Protein AF-A0A7X8VDI5-F1 (afdb_monomer)

Nearest PDB structures (foldseek):
  6b7p-assembly1_A  TM=4.599E-01  e=1.175E-01  Legionella pneumophila
  1ynb-assembly1_A  TM=3.446E-01  e=1.175E-01  Archaeoglobus fulgidus DSM 4304
  2prr-assembly1_E  TM=3.001E-01  e=3.554E+00  Cupriavidus pinatubonensis JMP134
  8e6i-assembly1_A  TM=1.434E-01  e=3.742E+00  Deinococcus radiodurans

Solvent-accessible surface area (backbone atoms only — not comparable to full-atom values): 13949 Å² total; per-residue (Å²): 133,57,74,65,55,57,50,48,53,50,47,50,63,68,75,42,68,73,58,66,39,38,58,53,78,67,30,65,78,54,35,61,55,54,70,70,45,77,44,71,49,50,38,51,44,42,47,54,55,60,16,42,40,30,57,26,32,42,31,33,39,56,41,64,49,90,83,60,40,48,81,81,24,58,37,68,24,39,72,44,80,37,84,87,82,65,30,37,46,55,80,35,70,3,6,31,46,51,44,25,53,44,14,31,61,44,30,49,64,71,62,45,62,46,66,39,58,42,60,48,104,84,73,46,76,75,45,78,53,85,72,52,91,67,54,60,64,58,49,33,41,48,50,34,28,28,62,45,42,60,45,29,33,78,39,83,54,47,70,70,65,87,82,58,64,64,66,41,84,61,20,43,58,45,56,67,66,75,48,45,64,57,45,81,58,54,53,68,69,56,43,53,50,34,48,48,31,24,48,51,51,51,65,90,76,50,90,86,61,88,78,88,52,84,73,57,44,77,74,43,94,45,71,67,55,25,49,55,47,51,54,52,51,50,56,35,47,41,48,27,51,13,41,59,48,46,39,37,87,76,82,126

Sequence (252 aa):
MSKLLEMIEQYIESTNKLERKVDIKMVPQYSSVMDNFETEDFRKLATAGLEAAPLQFWIMPAAMSKNVHHSSEHGLGEVEYDEVNKLYHVKRIGGKAFHTLRVLDIAEIFMEADDPRVFDFRGNVKKEKYGNEMSKRERDLIRTACLWHDIYSGGTEDEFDSNRRYMDKNHPHYHRTELAALCTMVSIEEWDLLLKCIEQHMWKWDDK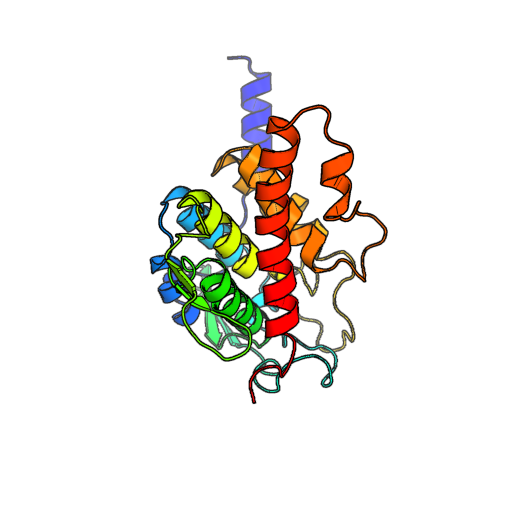IEIMRFHDMSKKGTVQEAYEFAKEYRIVRIVELSDLIASRNIRS

Foldseek 3Di:
DDPVVVVVVVVLVVPAPLDQAAQQCLVPLSVVVLVPQPDPLLSVLLRSLVRSFAQCLQFQQCALPPPFADPQSRAGWDWDQDPVVRHIRTPGGHSNQVLLSQLLVQLCVLQVFPPLFDADPVGDGDGGHRDHPDDSLLSSLLNSLSNNLCSQQQHRHNDDDPPDRGTDLCRLVVCCVNVVSSCVSDDVVSVVLSSLLSNQLPVVRDPPDDHQDLCCLVVDPDPVRSVVSVSSVSSSVSSNVSSNVSRDPPDD

Structure (mmCIF, N/CA/C/O backbone):
data_AF-A0A7X8VDI5-F1
#
_entry.id   AF-A0A7X8VDI5-F1
#
loop_
_atom_site.group_PDB
_atom_site.id
_atom_site.type_symbol
_atom_site.label_atom_id
_atom_site.label_alt_id
_atom_site.label_comp_id
_atom_site.label_asym_id
_atom_site.label_entity_id
_atom_site.label_seq_id
_atom_site.pdbx_PDB_ins_code
_atom_site.Cartn_x
_atom_site.Cartn_y
_atom_site.Cartn_z
_atom_site.occupancy
_atom_site.B_iso_or_equiv
_atom_site.auth_seq_id
_atom_site.auth_comp_id
_atom_site.auth_asym_id
_atom_site.auth_atom_id
_atom_site.pdbx_PDB_model_num
ATOM 1 N N . MET A 1 1 ? -7.339 35.418 -4.479 1.00 53.72 1 MET A N 1
ATOM 2 C CA . MET A 1 1 ? -6.322 34.443 -4.036 1.00 53.72 1 MET A CA 1
ATOM 3 C C . MET A 1 1 ? -4.965 35.137 -4.083 1.00 53.72 1 MET A C 1
ATOM 5 O O . MET A 1 1 ? -4.782 35.987 -4.944 1.00 53.72 1 MET A O 1
ATOM 9 N N . SER A 1 2 ? -4.084 34.920 -3.103 1.00 77.12 2 SER A N 1
ATOM 10 C CA . SER A 1 2 ? -2.785 35.612 -3.038 1.00 77.12 2 SER A CA 1
ATOM 11 C C . SER A 1 2 ? -1.834 35.035 -4.087 1.00 77.12 2 SER A C 1
ATOM 13 O O . SER A 1 2 ? -1.710 33.822 -4.186 1.00 77.12 2 SER A O 1
ATOM 15 N N . LYS A 1 3 ? -1.105 35.890 -4.809 1.00 72.62 3 LYS A N 1
ATOM 16 C CA . LYS A 1 3 ? -0.067 35.497 -5.781 1.00 72.62 3 LYS A CA 1
ATOM 17 C C . LYS A 1 3 ? 1.006 34.572 -5.174 1.00 72.62 3 LYS A C 1
ATOM 19 O O . LYS A 1 3 ? 1.633 33.800 -5.883 1.00 72.62 3 LYS A O 1
ATOM 24 N N . LEU A 1 4 ? 1.193 34.632 -3.852 1.00 63.56 4 LEU A N 1
ATOM 25 C CA . LEU A 1 4 ?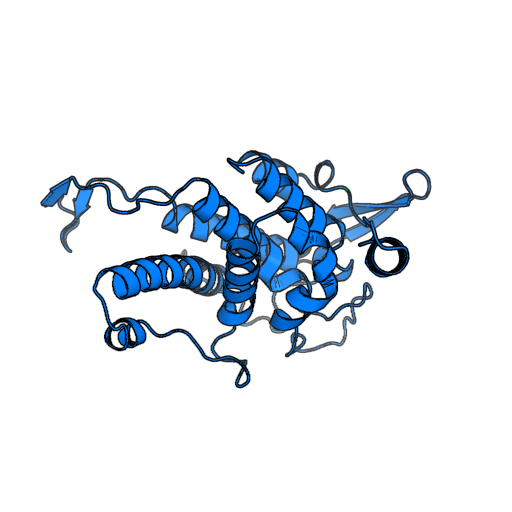 2.079 33.741 -3.101 1.00 63.56 4 LEU A CA 1
ATOM 26 C C . LEU A 1 4 ? 1.512 32.316 -2.972 1.00 63.56 4 LEU A C 1
ATOM 28 O O . LEU A 1 4 ? 2.276 31.364 -3.022 1.00 63.56 4 LEU A O 1
ATOM 32 N N . LEU A 1 5 ? 0.189 32.173 -2.832 1.00 63.56 5 LEU A N 1
ATOM 33 C CA . LEU A 1 5 ? -0.489 30.872 -2.793 1.00 63.56 5 LEU A CA 1
ATOM 34 C C . LEU A 1 5 ? -0.398 30.177 -4.154 1.00 63.56 5 LEU A C 1
ATOM 36 O O . LEU A 1 5 ? 0.020 29.032 -4.198 1.00 63.56 5 LEU A O 1
ATOM 40 N N . GLU A 1 6 ? -0.646 30.898 -5.250 1.00 72.56 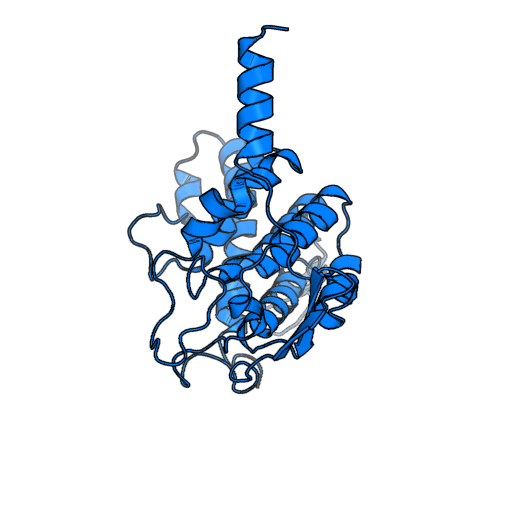6 GLU A N 1
ATOM 41 C CA . GLU A 1 6 ? -0.476 30.359 -6.611 1.00 72.56 6 GLU A CA 1
ATOM 42 C C . GLU A 1 6 ? 0.977 29.942 -6.891 1.00 72.56 6 GLU A C 1
ATOM 44 O O . GLU A 1 6 ? 1.215 28.919 -7.521 1.00 72.56 6 GLU A O 1
ATOM 49 N N . MET A 1 7 ? 1.967 30.696 -6.400 1.00 63.28 7 MET A N 1
ATOM 50 C CA . MET A 1 7 ? 3.382 30.332 -6.550 1.00 63.28 7 MET A CA 1
ATOM 51 C C . MET A 1 7 ? 3.783 29.124 -5.695 1.00 63.28 7 MET A C 1
ATOM 53 O O . MET A 1 7 ? 4.633 28.348 -6.120 1.00 63.28 7 MET A O 1
ATOM 57 N N . ILE A 1 8 ? 3.195 28.956 -4.507 1.00 65.88 8 ILE A N 1
ATOM 58 C CA . ILE A 1 8 ? 3.409 27.776 -3.658 1.00 65.88 8 ILE A CA 1
ATOM 59 C C . ILE A 1 8 ? 2.735 26.554 -4.284 1.00 65.88 8 ILE A C 1
ATOM 61 O O . ILE A 1 8 ? 3.365 25.508 -4.372 1.00 65.88 8 ILE A O 1
ATOM 65 N N . GLU A 1 9 ? 1.505 26.694 -4.776 1.00 61.53 9 GLU A N 1
ATOM 66 C CA . GLU A 1 9 ? 0.787 25.640 -5.498 1.00 61.53 9 GLU A CA 1
ATOM 67 C C . GLU A 1 9 ? 1.546 25.230 -6.764 1.00 61.53 9 GLU A C 1
ATOM 69 O O . GLU A 1 9 ? 1.802 24.047 -6.950 1.00 61.53 9 GLU A O 1
ATOM 74 N N . GLN A 1 10 ? 2.032 26.183 -7.566 1.00 56.09 10 GLN A N 1
ATOM 75 C CA . GLN A 1 10 ? 2.873 25.900 -8.736 1.00 56.09 10 GLN A CA 1
ATOM 76 C C . GLN A 1 10 ? 4.225 25.285 -8.363 1.00 56.09 10 GLN A C 1
ATOM 78 O O . GLN A 1 10 ? 4.716 24.405 -9.068 1.00 56.09 10 GLN A O 1
ATOM 83 N N . TYR A 1 11 ? 4.848 25.723 -7.265 1.00 55.19 11 TYR A N 1
ATOM 84 C CA . TYR A 1 11 ? 6.099 25.136 -6.790 1.00 55.19 11 TYR A CA 1
ATOM 85 C C . TYR A 1 11 ? 5.883 23.683 -6.363 1.00 55.19 11 TYR A C 1
ATOM 87 O O . TYR A 1 11 ? 6.632 22.821 -6.817 1.00 55.19 11 TYR A O 1
ATOM 95 N N . ILE A 1 12 ? 4.821 23.397 -5.604 1.00 55.47 12 ILE A N 1
ATOM 96 C CA . ILE A 1 12 ? 4.402 22.044 -5.215 1.00 55.47 12 ILE A CA 1
ATOM 97 C C . ILE A 1 12 ? 4.058 21.215 -6.464 1.00 55.47 12 ILE A C 1
ATOM 99 O O . ILE A 1 12 ? 4.561 20.110 -6.616 1.00 55.47 12 ILE A O 1
ATOM 103 N N . GLU A 1 13 ? 3.309 21.754 -7.427 1.00 54.03 13 GLU A N 1
ATOM 104 C CA . GLU A 1 13 ? 3.015 21.073 -8.698 1.00 54.03 13 GLU A CA 1
ATOM 105 C C . GLU A 1 13 ? 4.268 20.807 -9.549 1.00 54.03 13 GLU A C 1
ATOM 107 O O . GLU A 1 13 ? 4.288 19.864 -10.342 1.00 54.03 13 GLU A O 1
ATOM 112 N N . SER A 1 14 ? 5.308 21.636 -9.418 1.00 47.34 14 SER A N 1
ATOM 113 C CA . SER A 1 14 ? 6.555 21.517 -10.186 1.00 47.34 14 SER A CA 1
ATOM 114 C C . SER A 1 14 ? 7.615 20.631 -9.526 1.00 47.34 14 SER A C 1
ATOM 116 O O . SER A 1 14 ? 8.429 20.048 -10.236 1.00 47.34 14 SER A O 1
ATOM 118 N N . THR A 1 15 ? 7.606 20.507 -8.195 1.00 49.97 15 THR A N 1
ATOM 119 C CA . THR A 1 15 ? 8.583 19.707 -7.432 1.00 49.97 15 THR A CA 1
ATOM 120 C C . THR A 1 15 ? 8.086 18.308 -7.080 1.00 49.97 15 THR A C 1
ATOM 122 O O . THR A 1 15 ? 8.894 17.472 -6.700 1.00 49.97 15 THR A O 1
ATOM 125 N N . ASN A 1 16 ? 6.792 18.024 -7.259 1.00 54.16 16 ASN A N 1
ATOM 126 C CA . ASN A 1 16 ? 6.150 16.810 -6.752 1.00 54.16 16 ASN A CA 1
ATOM 127 C C . ASN A 1 16 ? 5.371 16.037 -7.837 1.00 54.16 16 ASN A C 1
ATOM 129 O O . ASN A 1 16 ? 4.336 15.432 -7.568 1.00 54.16 16 ASN A O 1
ATOM 133 N N . LYS A 1 17 ? 5.834 16.039 -9.093 1.00 63.38 17 LYS A N 1
ATOM 134 C CA . LYS A 1 17 ? 5.289 15.105 -10.091 1.00 63.38 17 LYS A CA 1
ATOM 135 C C . LYS A 1 17 ? 5.982 13.762 -9.948 1.00 63.38 17 LYS A C 1
ATOM 137 O O . LYS A 1 17 ? 7.057 13.558 -10.499 1.00 63.38 17 LYS A O 1
ATOM 142 N N . LEU A 1 18 ? 5.335 12.861 -9.216 1.00 84.19 18 LEU A N 1
ATOM 143 C CA . LEU A 1 18 ? 5.643 11.437 -9.272 1.00 84.19 18 LEU A CA 1
ATOM 144 C C . LEU A 1 18 ? 5.56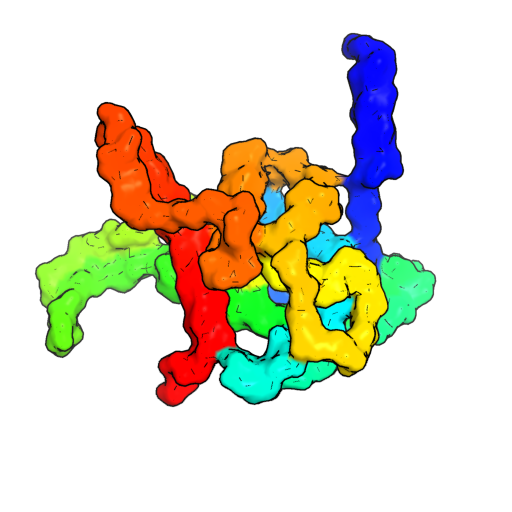7 10.978 -10.726 1.00 84.19 18 LEU A C 1
ATOM 146 O O . LEU A 1 18 ? 4.518 11.062 -11.369 1.00 84.19 18 LEU A O 1
ATOM 150 N N . GLU A 1 19 ? 6.707 10.548 -11.253 1.00 89.44 19 GLU A N 1
ATOM 151 C CA . GLU A 1 19 ? 6.780 10.010 -12.599 1.00 89.44 19 GLU A CA 1
ATOM 152 C C . GLU A 1 19 ? 6.153 8.619 -12.615 1.00 89.44 19 GLU A C 1
ATOM 154 O O . GLU A 1 19 ? 6.560 7.719 -11.881 1.00 89.44 19 GLU A O 1
ATOM 159 N N . ARG A 1 20 ? 5.154 8.446 -13.478 1.00 93.94 20 ARG A N 1
ATOM 160 C CA . ARG A 1 20 ? 4.584 7.141 -13.797 1.00 93.94 20 ARG A CA 1
ATOM 161 C C . ARG A 1 20 ? 5.624 6.333 -14.572 1.00 93.94 20 ARG A C 1
ATOM 163 O O . ARG A 1 20 ? 5.947 6.695 -15.699 1.00 93.94 20 ARG A O 1
ATOM 170 N N . LYS A 1 21 ? 6.115 5.240 -13.990 1.00 95.62 21 LYS A N 1
ATOM 171 C CA . LYS A 1 21 ? 7.133 4.353 -14.576 1.00 95.62 21 LYS A CA 1
ATOM 172 C C . LYS A 1 21 ? 6.531 3.095 -15.185 1.00 95.62 21 LYS A C 1
ATOM 174 O O . LYS A 1 21 ? 7.024 2.627 -16.202 1.00 95.62 21 LYS A O 1
ATOM 179 N N . VAL A 1 22 ? 5.474 2.550 -14.589 1.00 96.50 22 VAL A N 1
ATOM 180 C CA . VAL A 1 22 ? 4.799 1.313 -15.024 1.00 96.50 22 VAL A CA 1
ATOM 181 C C . VAL A 1 22 ? 3.308 1.587 -15.237 1.00 96.50 22 VAL A C 1
ATOM 183 O O . VAL A 1 22 ? 2.759 2.506 -14.639 1.00 96.50 22 VAL A O 1
ATOM 186 N N . ASP A 1 23 ? 2.644 0.796 -16.085 1.00 96.00 23 ASP A N 1
ATOM 187 C CA . ASP A 1 23 ? 1.178 0.734 -16.152 1.00 96.00 23 ASP A CA 1
ATOM 188 C C . ASP A 1 23 ? 0.667 -0.484 -15.373 1.00 96.00 23 ASP A C 1
ATOM 190 O O . ASP A 1 23 ? 0.882 -1.625 -15.790 1.00 96.00 23 ASP A O 1
ATOM 194 N N . ILE A 1 24 ? -0.036 -0.264 -14.258 1.00 96.50 24 ILE A N 1
ATOM 195 C CA . ILE A 1 24 ? -0.512 -1.369 -13.405 1.00 96.50 24 ILE A CA 1
ATOM 196 C C . ILE A 1 24 ? -1.530 -2.264 -14.108 1.00 96.50 24 ILE A C 1
ATOM 198 O O . ILE A 1 24 ? -1.593 -3.459 -13.817 1.00 96.50 24 ILE A O 1
ATOM 202 N N . LYS A 1 25 ? -2.265 -1.751 -15.100 1.00 94.50 25 LYS A N 1
ATOM 203 C CA . LYS A 1 25 ? -3.191 -2.571 -15.897 1.00 94.50 25 LYS A CA 1
ATOM 204 C C . LYS A 1 25 ? -2.461 -3.613 -16.741 1.00 94.50 25 LYS A C 1
ATOM 206 O O . LYS A 1 25 ? -3.053 -4.620 -17.119 1.00 94.50 25 LYS A O 1
ATOM 211 N N . MET A 1 26 ? -1.181 -3.379 -17.024 1.00 93.50 26 MET A N 1
ATOM 212 C CA . MET A 1 26 ? -0.321 -4.292 -17.775 1.00 93.50 26 MET A CA 1
ATOM 213 C C . MET A 1 26 ? 0.432 -5.274 -16.869 1.00 93.50 26 MET A C 1
ATOM 215 O O . MET A 1 26 ? 1.178 -6.103 -17.380 1.00 93.50 26 MET A O 1
ATOM 219 N N . VAL A 1 27 ? 0.233 -5.215 -15.546 1.00 95.94 27 VAL A N 1
ATOM 220 C CA . VAL A 1 27 ? 0.800 -6.157 -14.571 1.00 95.94 27 VAL A CA 1
ATOM 221 C C . VAL A 1 27 ? -0.334 -7.043 -14.042 1.00 95.94 27 VAL A C 1
ATOM 223 O O . VAL A 1 27 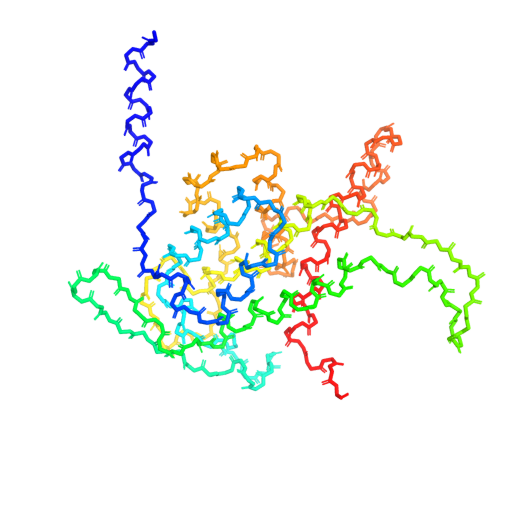? -1.004 -6.656 -13.082 1.00 95.94 27 VAL A O 1
ATOM 226 N N . PRO A 1 28 ? -0.595 -8.226 -14.639 1.00 92.38 28 PRO A N 1
ATOM 227 C CA . PRO A 1 28 ? -1.840 -8.967 -14.416 1.00 92.38 28 PRO A CA 1
ATOM 228 C C . PRO A 1 28 ? -2.157 -9.248 -12.945 1.00 92.38 28 PRO A C 1
ATOM 230 O O . PRO A 1 28 ? -3.307 -9.121 -12.535 1.00 92.38 28 PRO A O 1
ATOM 233 N N . GLN A 1 29 ? -1.136 -9.577 -12.147 1.00 93.69 29 GLN A N 1
ATOM 234 C CA . GLN A 1 29 ? -1.283 -9.895 -10.726 1.00 93.69 29 GLN A CA 1
ATOM 235 C C . GLN A 1 29 ? -1.771 -8.697 -9.899 1.00 93.69 29 GLN A C 1
ATOM 237 O O . GLN A 1 29 ? -2.549 -8.870 -8.967 1.00 93.69 29 GLN A O 1
ATOM 242 N N . TYR A 1 30 ? -1.325 -7.484 -10.238 1.00 96.56 30 TYR A N 1
ATOM 243 C CA . TYR A 1 30 ? -1.756 -6.266 -9.551 1.00 96.56 30 TYR A CA 1
ATOM 244 C C . TYR A 1 30 ? -3.053 -5.723 -10.134 1.00 96.56 30 TYR A C 1
ATOM 246 O O . TYR A 1 30 ? -3.909 -5.282 -9.373 1.00 96.56 30 TYR A O 1
ATOM 254 N N . SER A 1 31 ? -3.241 -5.802 -11.456 1.00 95.19 31 SER A N 1
ATOM 255 C CA . SER A 1 31 ? -4.482 -5.363 -12.096 1.00 95.19 31 SER A CA 1
ATOM 256 C C . SER A 1 31 ? -5.700 -6.063 -11.494 1.00 95.19 31 SER A C 1
ATOM 258 O O . SER A 1 31 ? -6.675 -5.389 -11.185 1.00 95.19 31 SER A O 1
ATOM 260 N N . SER A 1 32 ? -5.637 -7.381 -11.264 1.00 93.00 32 SER A N 1
ATOM 261 C CA . SER A 1 32 ? -6.749 -8.119 -10.647 1.00 93.00 32 SER A CA 1
ATOM 262 C C . SER A 1 32 ? -7.013 -7.705 -9.201 1.00 93.00 32 SER A C 1
ATOM 264 O O . SER A 1 32 ? -8.149 -7.718 -8.746 1.00 93.00 32 SER A O 1
ATOM 266 N N . VAL A 1 33 ? -5.966 -7.336 -8.463 1.00 94.69 33 VAL A N 1
ATOM 267 C CA . VAL A 1 33 ? -6.097 -6.864 -7.082 1.00 94.69 33 VAL A CA 1
ATOM 268 C C . VAL A 1 33 ? -6.723 -5.470 -7.027 1.00 94.69 33 VAL A C 1
ATOM 270 O O . VAL A 1 33 ? -7.518 -5.194 -6.131 1.00 94.69 33 VAL A O 1
ATOM 273 N N . MET A 1 34 ? -6.408 -4.593 -7.987 1.00 97.19 34 MET A N 1
ATOM 274 C CA . MET A 1 34 ? -7.003 -3.253 -8.061 1.00 97.19 34 MET A CA 1
ATOM 275 C C . MET A 1 34 ? -8.529 -3.297 -8.225 1.00 97.19 34 MET A C 1
ATOM 277 O O . MET A 1 34 ? -9.212 -2.379 -7.771 1.00 97.19 34 MET A O 1
ATOM 281 N N . ASP A 1 35 ? -9.073 -4.363 -8.817 1.00 93.50 35 ASP A N 1
ATOM 282 C CA . ASP A 1 35 ? -10.519 -4.553 -8.974 1.00 93.50 35 ASP A CA 1
ATOM 283 C C . ASP A 1 35 ? -11.242 -4.827 -7.641 1.00 93.50 35 ASP A C 1
ATOM 285 O O . ASP A 1 35 ? -12.450 -4.607 -7.546 1.00 93.50 35 ASP A O 1
ATOM 289 N N . ASN A 1 36 ? -10.516 -5.248 -6.596 1.00 92.56 36 ASN A N 1
ATOM 290 C CA . ASN A 1 36 ? -11.078 -5.518 -5.268 1.00 92.56 36 ASN A CA 1
ATOM 291 C C . ASN A 1 36 ? -11.229 -4.260 -4.399 1.00 92.56 36 ASN A C 1
ATOM 293 O O . ASN A 1 36 ? -11.849 -4.330 -3.336 1.00 92.56 36 ASN A O 1
ATOM 297 N N . PHE A 1 37 ? -10.674 -3.120 -4.823 1.00 96.88 37 PHE A N 1
ATOM 298 C CA . PHE A 1 37 ? -10.844 -1.860 -4.104 1.00 96.88 37 PHE A CA 1
ATOM 299 C C . PHE A 1 37 ? -12.301 -1.391 -4.159 1.00 96.88 37 PHE A C 1
ATOM 301 O O . PHE A 1 37 ? -12.938 -1.370 -5.214 1.00 96.88 37 PHE A O 1
ATOM 308 N N . GLU A 1 38 ? -12.826 -0.968 -3.015 1.00 95.81 38 GLU A N 1
ATOM 309 C CA . GLU A 1 38 ? -14.229 -0.592 -2.848 1.00 95.81 38 GLU A CA 1
ATOM 310 C C . GLU A 1 38 ? -14.479 0.915 -3.007 1.00 95.81 38 GLU A C 1
ATOM 312 O O . GLU A 1 38 ? -15.633 1.329 -3.186 1.00 95.81 38 GLU A O 1
ATOM 317 N N . THR A 1 39 ? -13.430 1.740 -2.942 1.00 97.69 39 THR A N 1
ATOM 318 C CA . THR A 1 39 ? -13.477 3.187 -3.150 1.00 97.69 39 THR A CA 1
ATOM 319 C C . THR A 1 39 ? -12.491 3.654 -4.224 1.00 97.69 39 THR A C 1
ATOM 321 O O . THR A 1 39 ? -11.338 3.233 -4.312 1.00 97.69 39 THR A O 1
ATOM 324 N N . GLU A 1 40 ? -12.976 4.549 -5.089 1.00 97.75 40 GLU A N 1
ATOM 325 C CA . GLU A 1 40 ? -12.253 5.003 -6.283 1.00 97.75 40 GLU A CA 1
ATOM 326 C C . GLU A 1 40 ? -10.958 5.752 -5.957 1.00 97.75 40 GLU A C 1
ATOM 328 O O . GLU A 1 40 ? -9.959 5.624 -6.660 1.00 97.75 40 GLU A O 1
ATOM 333 N N . ASP A 1 41 ? -10.997 6.578 -4.919 1.00 97.50 41 ASP A N 1
ATOM 334 C CA . ASP A 1 41 ? -9.881 7.400 -4.470 1.00 97.50 41 ASP A CA 1
ATOM 335 C C . ASP A 1 41 ? -8.720 6.547 -3.959 1.00 97.50 41 ASP A C 1
ATOM 337 O O . ASP A 1 41 ? -7.597 6.736 -4.420 1.00 97.50 41 ASP A O 1
ATOM 341 N N . PHE A 1 42 ? -8.989 5.546 -3.116 1.00 98.38 42 PHE A N 1
ATOM 342 C CA . PHE A 1 42 ? -7.965 4.602 -2.673 1.00 98.38 42 PHE A CA 1
ATOM 343 C C . PHE A 1 42 ? -7.452 3.720 -3.808 1.00 98.38 42 PHE A C 1
ATOM 345 O O . PHE A 1 42 ? -6.249 3.488 -3.890 1.00 98.38 42 PHE A O 1
ATOM 352 N N . ARG A 1 43 ? -8.317 3.279 -4.731 1.00 98.44 43 ARG A N 1
ATOM 353 C CA . ARG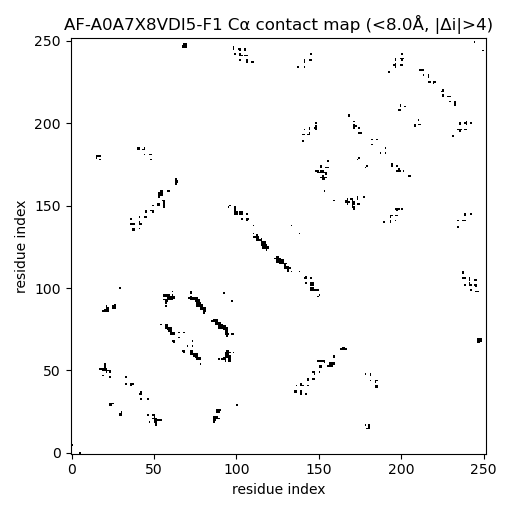 A 1 43 ? -7.858 2.532 -5.912 1.00 98.44 43 ARG A CA 1
ATOM 354 C C . ARG A 1 43 ? -6.866 3.351 -6.737 1.00 98.44 43 ARG A C 1
ATOM 356 O O . ARG A 1 43 ? -5.813 2.848 -7.131 1.00 98.44 43 ARG A O 1
ATOM 363 N N . LYS A 1 44 ? -7.190 4.624 -6.989 1.00 97.75 44 LYS A N 1
ATOM 364 C CA . LYS A 1 44 ? -6.306 5.559 -7.699 1.00 97.75 44 LYS A CA 1
ATOM 365 C C . LYS A 1 44 ? -5.033 5.836 -6.911 1.00 97.75 44 LYS A C 1
ATOM 367 O O . LYS A 1 44 ? -3.971 5.866 -7.523 1.00 97.75 44 LYS A O 1
ATOM 372 N N . LEU A 1 45 ? -5.142 6.017 -5.594 1.00 98.12 45 LEU A N 1
ATOM 373 C CA . LEU A 1 45 ? -4.005 6.211 -4.703 1.00 98.12 45 LEU A CA 1
ATOM 374 C C . LEU A 1 45 ? -3.050 5.028 -4.832 1.00 98.12 45 LEU A C 1
ATOM 376 O O . LEU A 1 45 ? -1.943 5.215 -5.320 1.00 98.12 45 LEU A O 1
ATOM 380 N N . ALA A 1 46 ? -3.508 3.816 -4.505 1.00 98.38 46 ALA A N 1
ATOM 381 C CA . ALA A 1 46 ? -2.714 2.592 -4.554 1.00 98.38 46 ALA A CA 1
ATOM 382 C C . ALA A 1 46 ? -2.046 2.387 -5.920 1.00 98.38 46 ALA A C 1
ATOM 384 O O . ALA A 1 46 ? -0.846 2.107 -5.977 1.00 98.38 46 ALA A O 1
ATOM 385 N N . THR A 1 47 ? -2.803 2.604 -7.003 1.00 98.31 47 THR A N 1
ATOM 386 C CA . THR A 1 47 ? -2.290 2.562 -8.379 1.00 98.31 47 THR A CA 1
ATOM 387 C C . THR A 1 47 ? -1.149 3.558 -8.569 1.00 98.31 47 THR A C 1
ATOM 389 O O . THR A 1 47 ? -0.072 3.153 -8.985 1.00 98.31 47 THR A O 1
ATOM 392 N N . ALA A 1 48 ? -1.339 4.833 -8.221 1.00 97.44 48 ALA A N 1
ATOM 393 C CA . ALA A 1 48 ? -0.343 5.879 -8.447 1.00 97.44 48 ALA A CA 1
ATOM 394 C C . ALA A 1 48 ? 0.987 5.606 -7.725 1.00 97.44 48 ALA A C 1
ATOM 396 O O . ALA A 1 48 ? 2.050 5.798 -8.311 1.00 97.44 48 ALA A O 1
ATOM 397 N N . GLY A 1 49 ? 0.951 5.112 -6.483 1.00 97.25 49 GLY A N 1
ATOM 398 C CA . GLY A 1 49 ? 2.185 4.778 -5.760 1.00 97.25 49 GLY A CA 1
ATOM 399 C C . GLY A 1 49 ? 2.901 3.551 -6.317 1.00 97.25 49 GLY A C 1
ATOM 400 O O . GLY A 1 49 ? 4.126 3.543 -6.374 1.00 97.25 49 GLY A O 1
ATOM 401 N N . LEU A 1 50 ? 2.161 2.541 -6.790 1.00 97.94 50 LEU A N 1
ATOM 402 C CA . LEU A 1 50 ? 2.763 1.389 -7.467 1.00 97.94 50 LEU A CA 1
ATOM 403 C C . LEU A 1 50 ? 3.345 1.784 -8.830 1.00 97.94 50 LEU A C 1
ATOM 405 O O . LEU A 1 50 ? 4.454 1.388 -9.169 1.00 97.94 50 LEU A O 1
ATOM 409 N N . GLU A 1 51 ? 2.629 2.598 -9.604 1.00 97.50 51 GLU A N 1
ATOM 410 C CA . GLU A 1 51 ? 3.091 3.077 -10.907 1.00 97.50 51 GLU A CA 1
ATOM 411 C C . GLU A 1 51 ? 4.349 3.946 -10.810 1.00 97.50 51 GLU A C 1
ATOM 413 O O . GLU A 1 51 ? 5.152 3.945 -11.743 1.00 97.50 51 GLU A O 1
ATOM 418 N N . ALA A 1 52 ? 4.535 4.657 -9.697 1.00 96.19 52 ALA A N 1
ATOM 419 C CA . ALA A 1 52 ? 5.715 5.474 -9.428 1.00 96.19 52 ALA A CA 1
ATOM 420 C C . ALA A 1 52 ? 6.813 4.751 -8.623 1.00 96.19 52 ALA A C 1
ATOM 422 O O . ALA A 1 52 ? 7.870 5.332 -8.355 1.00 96.19 52 ALA A O 1
ATOM 423 N N . ALA A 1 53 ? 6.584 3.491 -8.237 1.00 96.44 53 ALA A N 1
ATOM 424 C CA . ALA A 1 53 ? 7.542 2.699 -7.477 1.00 96.44 53 ALA A CA 1
ATOM 425 C C . ALA A 1 53 ? 8.891 2.599 -8.216 1.00 96.44 53 ALA A C 1
ATOM 427 O O . ALA A 1 53 ? 8.902 2.438 -9.443 1.00 96.44 53 ALA A O 1
ATOM 428 N N . PRO A 1 54 ? 10.033 2.635 -7.501 1.00 95.44 54 PRO A N 1
ATOM 429 C CA . PRO A 1 54 ? 11.332 2.444 -8.129 1.00 95.44 54 PRO A CA 1
ATOM 430 C C . PRO A 1 54 ? 11.418 1.099 -8.854 1.00 95.44 54 PRO A C 1
ATOM 432 O O . PRO A 1 54 ? 10.906 0.096 -8.356 1.00 95.44 54 PRO A O 1
ATOM 435 N N . LEU A 1 55 ? 12.098 1.040 -10.000 1.00 95.25 55 LEU A N 1
ATOM 436 C CA . LEU A 1 55 ? 12.129 -0.163 -10.846 1.00 95.25 55 LEU A CA 1
ATOM 437 C C . LEU A 1 55 ? 12.630 -1.409 -10.114 1.00 95.25 55 LEU A C 1
ATOM 439 O O . LEU A 1 55 ? 12.119 -2.508 -10.336 1.00 95.25 55 LEU A O 1
ATOM 443 N N . GLN A 1 56 ? 13.566 -1.246 -9.182 1.00 93.06 56 GLN A N 1
ATOM 444 C CA . GLN A 1 56 ? 14.027 -2.334 -8.330 1.00 93.06 56 GLN A CA 1
ATOM 445 C C . GLN A 1 56 ? 12.901 -3.040 -7.552 1.00 93.06 56 GLN A C 1
ATOM 447 O O . GLN A 1 56 ? 13.019 -4.235 -7.300 1.00 93.06 56 GLN A O 1
ATOM 452 N N . PHE A 1 57 ? 11.791 -2.373 -7.212 1.00 94.94 57 PHE A N 1
ATOM 453 C CA . PHE A 1 57 ? 10.638 -3.005 -6.559 1.00 94.94 57 PHE A CA 1
ATOM 454 C C . PHE A 1 57 ? 10.112 -4.181 -7.388 1.00 94.94 57 PHE A C 1
ATOM 456 O O . PHE A 1 57 ? 9.846 -5.263 -6.860 1.00 94.94 57 PHE A O 1
ATOM 463 N N . TRP A 1 58 ? 10.049 -3.982 -8.704 1.00 95.38 58 TRP A N 1
ATOM 464 C CA . TRP A 1 58 ? 9.575 -4.965 -9.667 1.00 95.38 58 TRP A CA 1
ATOM 465 C C . TRP A 1 58 ? 10.591 -6.073 -9.945 1.00 95.38 58 TRP A C 1
ATOM 467 O O . TRP A 1 58 ? 10.193 -7.146 -10.385 1.00 95.38 58 TRP A O 1
ATOM 477 N N . ILE A 1 59 ? 11.883 -5.839 -9.694 1.00 92.06 59 ILE A N 1
ATOM 478 C CA . ILE A 1 59 ? 12.984 -6.739 -10.078 1.00 92.06 59 ILE A CA 1
ATOM 479 C C . ILE A 1 59 ? 13.482 -7.580 -8.892 1.00 92.06 59 ILE A C 1
ATOM 481 O O . ILE A 1 59 ? 13.835 -8.748 -9.065 1.00 92.06 59 ILE A O 1
ATOM 485 N N . MET A 1 60 ? 13.520 -7.006 -7.691 1.00 88.62 60 MET A N 1
ATOM 486 C CA . MET A 1 60 ? 14.190 -7.578 -6.523 1.00 88.62 60 MET A CA 1
ATOM 487 C C . MET A 1 60 ? 13.553 -8.876 -5.999 1.00 88.62 60 MET A C 1
ATOM 489 O O . MET A 1 60 ? 12.326 -9.028 -6.021 1.00 88.62 60 MET A O 1
ATOM 493 N N . PRO A 1 61 ? 14.361 -9.787 -5.421 1.00 86.25 61 PRO A N 1
ATOM 494 C CA . PRO A 1 61 ? 13.844 -10.827 -4.535 1.00 86.25 61 PRO A CA 1
ATOM 495 C C . PRO A 1 61 ? 13.412 -10.208 -3.188 1.00 86.25 61 PRO A C 1
ATOM 497 O O . PRO A 1 61 ? 13.988 -9.208 -2.763 1.00 86.25 61 PRO A O 1
ATOM 500 N N . ALA A 1 62 ? 12.435 -10.799 -2.486 1.00 75.56 62 ALA A N 1
ATOM 501 C CA . ALA A 1 62 ? 12.001 -10.291 -1.170 1.00 75.56 62 ALA A CA 1
ATOM 502 C C . ALA A 1 62 ? 13.055 -10.554 -0.082 1.00 75.56 62 ALA A C 1
ATOM 504 O O . ALA A 1 62 ? 13.320 -9.725 0.781 1.00 75.56 62 ALA A O 1
ATOM 505 N N . ALA A 1 63 ? 13.728 -11.706 -0.168 1.00 64.88 63 ALA A N 1
ATOM 506 C CA . ALA A 1 63 ? 14.812 -12.086 0.727 1.00 64.88 63 ALA A CA 1
ATOM 507 C C . ALA A 1 63 ? 16.179 -11.767 0.118 1.00 64.88 63 ALA A C 1
ATOM 509 O O . ALA A 1 63 ? 16.659 -12.471 -0.771 1.00 64.88 63 ALA A O 1
ATOM 510 N N . MET A 1 64 ? 16.885 -10.808 0.716 1.00 57.41 64 MET A N 1
ATOM 511 C CA . MET A 1 64 ? 18.335 -10.661 0.518 1.00 57.41 64 MET A CA 1
ATOM 512 C C . MET A 1 64 ? 19.128 -11.752 1.275 1.00 57.41 64 MET A C 1
ATOM 514 O O . MET A 1 64 ? 20.309 -11.973 1.012 1.00 57.41 64 MET A O 1
ATOM 518 N N . SER A 1 65 ? 18.467 -12.495 2.182 1.00 52.62 65 SER A N 1
ATOM 519 C CA . SER A 1 65 ? 18.994 -13.705 2.829 1.00 52.62 65 SER A CA 1
ATOM 520 C C . SER A 1 65 ? 17.997 -14.869 2.715 1.00 52.62 65 SER A C 1
ATOM 522 O O . SER A 1 65 ? 16.840 -14.743 3.111 1.00 52.62 65 SER A O 1
ATOM 524 N N . LYS A 1 66 ? 18.447 -16.023 2.200 1.00 53.09 66 LYS A N 1
ATOM 525 C CA . LYS A 1 66 ? 17.619 -17.196 1.823 1.00 53.09 66 LYS A CA 1
ATOM 526 C C . LYS A 1 66 ? 16.848 -17.888 2.967 1.00 53.09 66 LYS A C 1
ATOM 528 O O . LYS A 1 66 ? 16.216 -18.911 2.729 1.00 53.09 66 LYS A O 1
ATOM 533 N N . ASN A 1 67 ? 16.945 -17.382 4.197 1.00 55.31 67 ASN A N 1
ATOM 534 C CA . ASN A 1 67 ? 16.465 -18.056 5.408 1.00 55.31 67 ASN A CA 1
ATOM 535 C C . ASN A 1 67 ? 15.202 -17.427 6.011 1.00 55.31 67 ASN A C 1
ATOM 537 O O . ASN A 1 67 ? 14.709 -17.938 7.014 1.00 55.31 67 ASN A O 1
ATOM 541 N N . VAL A 1 68 ? 14.727 -16.304 5.465 1.00 59.62 68 VAL A N 1
ATOM 542 C CA . VAL A 1 68 ? 13.609 -15.550 6.053 1.00 59.62 68 VAL A CA 1
ATOM 543 C C . VAL A 1 68 ? 12.318 -15.767 5.276 1.00 59.62 68 VAL A C 1
ATOM 545 O O . VAL A 1 68 ? 11.319 -16.057 5.914 1.00 59.62 68 VAL A O 1
ATOM 548 N N . HIS A 1 69 ? 12.371 -15.704 3.944 1.00 59.56 69 HIS A N 1
ATOM 549 C CA . HIS A 1 69 ? 11.211 -15.704 3.050 1.00 59.56 69 HIS A CA 1
ATOM 550 C C . HIS A 1 69 ? 10.980 -17.054 2.353 1.00 59.56 69 HIS A C 1
ATOM 552 O O . HIS A 1 69 ? 11.891 -17.883 2.244 1.00 59.56 69 HIS A O 1
ATOM 558 N N . HIS A 1 70 ? 9.756 -17.279 1.862 1.00 64.75 70 HIS A N 1
ATOM 559 C CA . HIS A 1 70 ? 9.405 -18.502 1.129 1.00 64.75 70 HIS A CA 1
ATOM 560 C C . HIS A 1 70 ? 10.215 -18.588 -0.179 1.00 64.75 70 HIS A C 1
ATOM 562 O O . HIS A 1 70 ? 10.504 -17.577 -0.815 1.00 64.75 70 HIS A O 1
ATOM 568 N N . SER A 1 71 ? 10.557 -19.795 -0.643 1.00 62.34 71 SER A N 1
ATOM 569 C CA . SER A 1 71 ? 11.395 -19.989 -1.843 1.00 62.34 71 SER A CA 1
ATOM 570 C C . SER A 1 71 ? 10.822 -19.362 -3.122 1.00 62.34 71 SER A C 1
ATOM 572 O O . SER A 1 71 ? 11.577 -18.996 -4.023 1.00 62.34 71 SER A O 1
ATOM 574 N N . SER A 1 72 ? 9.500 -19.197 -3.182 1.00 62.41 72 SER A N 1
ATOM 575 C CA . SER A 1 72 ? 8.782 -18.486 -4.249 1.00 62.41 72 SER A CA 1
ATOM 576 C C . SER A 1 72 ? 9.092 -16.986 -4.307 1.00 62.41 72 SER A C 1
ATOM 578 O O . SER A 1 72 ? 8.874 -16.366 -5.339 1.00 62.41 72 SER A O 1
ATOM 580 N N . GLU A 1 73 ? 9.620 -16.398 -3.232 1.00 69.12 73 GLU A N 1
ATOM 581 C CA . GLU A 1 73 ? 9.964 -14.973 -3.122 1.00 69.12 73 GLU A CA 1
ATOM 582 C C . GLU A 1 73 ? 11.448 -14.694 -3.438 1.00 69.12 73 GLU A C 1
ATOM 584 O O . GLU A 1 73 ? 11.943 -13.582 -3.256 1.00 69.12 73 GLU A O 1
ATOM 589 N N . HIS A 1 74 ? 12.180 -15.695 -3.936 1.00 74.75 74 HIS A N 1
ATOM 590 C CA . HIS A 1 74 ? 13.573 -15.549 -4.376 1.00 74.75 74 HIS A CA 1
ATOM 591 C C . HIS A 1 74 ? 13.710 -15.232 -5.874 1.00 74.75 74 HIS A C 1
ATOM 593 O O . HIS A 1 74 ? 14.827 -15.072 -6.367 1.00 74.75 74 HIS A O 1
ATOM 599 N N . GLY A 1 75 ? 12.598 -15.187 -6.612 1.00 81.19 75 GLY A N 1
ATOM 600 C CA . GLY A 1 75 ? 12.601 -14.928 -8.049 1.00 81.19 75 GLY A CA 1
ATOM 601 C C . GLY A 1 75 ? 13.026 -13.499 -8.385 1.00 81.19 75 GLY A C 1
ATOM 602 O O . GLY A 1 75 ? 12.618 -12.554 -7.713 1.00 81.19 75 GLY A O 1
ATOM 603 N N . LEU A 1 76 ? 13.814 -13.345 -9.450 1.00 88.62 76 LEU A N 1
ATOM 604 C CA . LEU A 1 76 ? 14.083 -12.041 -10.054 1.00 88.62 76 LEU A CA 1
ATOM 605 C C . LEU A 1 76 ? 12.977 -11.684 -11.045 1.00 88.62 76 LEU A C 1
ATOM 607 O O . LEU A 1 76 ? 12.562 -12.515 -11.865 1.00 88.62 76 LEU A O 1
ATOM 611 N N . GLY A 1 77 ? 12.537 -10.436 -10.982 1.00 91.38 77 GLY A N 1
ATOM 612 C CA . GLY A 1 77 ? 11.638 -9.863 -11.968 1.00 91.38 77 GLY A CA 1
ATOM 613 C C . GLY A 1 77 ? 12.349 -9.529 -13.273 1.00 91.38 77 GLY A C 1
ATOM 614 O O . GLY A 1 77 ? 13.569 -9.639 -13.395 1.00 91.38 77 GLY A O 1
ATOM 615 N N . GLU A 1 78 ? 11.558 -9.136 -14.259 1.00 94.31 78 GLU A N 1
ATOM 616 C CA . GLU A 1 78 ? 12.012 -8.697 -15.571 1.00 94.31 78 GLU A CA 1
ATOM 617 C C . GLU A 1 78 ? 11.146 -7.517 -16.009 1.00 94.31 78 GLU A C 1
ATOM 619 O O . GLU A 1 78 ? 9.917 -7.627 -16.068 1.00 94.31 78 GLU A O 1
ATOM 624 N N . VAL A 1 79 ? 11.803 -6.400 -16.317 1.00 94.69 79 VAL A N 1
ATOM 625 C CA . VAL A 1 79 ? 11.180 -5.195 -16.867 1.00 94.69 79 VAL A CA 1
ATOM 626 C C . VAL A 1 79 ? 11.843 -4.841 -18.193 1.00 94.69 79 VAL A C 1
ATOM 628 O O . VAL A 1 79 ? 13.043 -5.045 -18.367 1.00 94.69 79 VAL A O 1
ATOM 631 N N . GLU A 1 80 ? 11.067 -4.317 -19.130 1.00 95.19 80 GLU A N 1
ATOM 632 C CA . GLU A 1 80 ? 11.539 -3.865 -20.439 1.00 95.19 80 GLU A CA 1
ATOM 633 C C . GLU A 1 80 ? 11.030 -2.451 -20.693 1.00 95.19 80 GLU A C 1
ATOM 635 O O . GLU A 1 80 ? 9.854 -2.177 -20.470 1.00 95.19 80 GLU A O 1
ATOM 640 N N . TYR A 1 81 ? 11.902 -1.551 -21.144 1.00 95.50 81 TYR A N 1
ATOM 641 C CA . TYR A 1 81 ? 11.488 -0.197 -21.490 1.00 95.50 81 TYR A CA 1
ATOM 642 C C . TYR A 1 81 ? 10.772 -0.181 -22.844 1.00 95.50 81 TYR A C 1
ATOM 644 O O . TYR A 1 81 ? 11.300 -0.667 -23.845 1.00 95.50 81 TYR A O 1
ATOM 652 N N . ASP A 1 82 ? 9.573 0.389 -22.870 1.00 91.81 82 ASP A N 1
ATOM 653 C CA . ASP A 1 82 ? 8.792 0.650 -24.071 1.00 91.81 82 ASP A CA 1
ATOM 654 C C . ASP A 1 82 ? 9.021 2.100 -24.517 1.00 91.81 82 ASP A C 1
ATOM 656 O O . ASP A 1 82 ? 8.471 3.042 -23.945 1.00 91.81 82 ASP A O 1
ATOM 660 N N . GLU A 1 83 ? 9.814 2.273 -25.575 1.00 90.94 83 GLU A N 1
ATOM 661 C CA . GLU A 1 83 ? 10.145 3.575 -26.173 1.00 90.94 83 GLU A CA 1
ATOM 662 C C . GLU A 1 83 ? 8.920 4.344 -26.702 1.00 90.94 83 GLU A C 1
ATOM 664 O O . GLU A 1 83 ? 8.935 5.574 -26.781 1.00 90.94 83 GLU A O 1
ATOM 669 N N . VAL A 1 84 ? 7.849 3.640 -27.087 1.00 89.75 84 VAL A N 1
ATOM 670 C CA . VAL A 1 84 ? 6.649 4.256 -27.672 1.00 89.75 84 VAL A CA 1
ATOM 671 C C . VAL A 1 84 ? 5.798 4.876 -26.574 1.00 89.75 84 VAL A C 1
ATOM 673 O O . VAL A 1 84 ? 5.408 6.041 -26.668 1.00 89.75 84 VAL A O 1
ATOM 676 N N . ASN A 1 85 ? 5.523 4.098 -25.529 1.00 88.81 85 ASN A N 1
ATOM 677 C CA . ASN A 1 85 ? 4.696 4.538 -24.408 1.00 88.81 85 ASN A CA 1
ATOM 678 C C . ASN A 1 85 ? 5.498 5.291 -23.338 1.00 88.81 85 ASN A C 1
ATOM 680 O O . ASN A 1 85 ? 4.897 5.939 -22.482 1.00 88.81 85 ASN A O 1
ATOM 684 N N . LYS A 1 86 ? 6.835 5.239 -23.412 1.00 92.81 86 LYS A N 1
ATOM 685 C CA . LYS A 1 86 ? 7.782 5.783 -22.429 1.00 92.81 86 LYS A CA 1
ATOM 686 C C . LYS A 1 86 ? 7.546 5.240 -21.020 1.00 92.81 86 LYS A C 1
ATOM 688 O O . LYS A 1 86 ? 7.652 5.971 -20.042 1.00 92.81 86 LYS A O 1
ATOM 693 N N . LEU A 1 87 ? 7.211 3.956 -20.935 1.00 94.62 87 LEU A N 1
ATOM 694 C CA . LEU A 1 87 ? 6.937 3.234 -19.693 1.00 94.62 87 LEU A CA 1
ATOM 695 C C . LEU A 1 87 ? 7.726 1.929 -19.672 1.00 94.62 87 LEU A C 1
ATOM 697 O O . LEU A 1 87 ? 8.112 1.399 -20.708 1.00 94.62 87 LEU A O 1
ATOM 701 N N . TYR A 1 88 ? 7.920 1.375 -18.487 1.00 95.94 88 TYR A N 1
ATOM 702 C CA . TYR A 1 88 ? 8.461 0.043 -18.296 1.00 95.94 88 TYR A CA 1
ATOM 703 C C . TYR A 1 88 ? 7.329 -0.983 -18.274 1.00 95.94 88 TYR A C 1
ATOM 705 O O . TYR A 1 88 ? 6.362 -0.878 -17.517 1.00 95.94 88 TYR A O 1
ATOM 713 N N . HIS A 1 89 ? 7.470 -2.013 -19.097 1.00 95.44 89 HIS A N 1
ATOM 714 C CA . HIS A 1 89 ? 6.612 -3.181 -19.106 1.00 95.44 89 HIS A CA 1
ATOM 715 C C . HIS A 1 89 ? 7.181 -4.250 -18.170 1.00 95.44 89 HIS A C 1
ATOM 717 O O . HIS A 1 89 ? 8.288 -4.750 -18.376 1.00 95.44 89 HIS A O 1
ATOM 723 N N . VAL A 1 90 ? 6.418 -4.621 -17.140 1.00 96.12 90 VAL A N 1
ATOM 724 C CA . VAL A 1 90 ? 6.798 -5.673 -16.189 1.00 96.12 90 VAL A CA 1
ATOM 725 C C . VAL A 1 90 ? 6.417 -7.037 -16.766 1.00 96.12 90 VAL A C 1
ATOM 727 O O . VAL A 1 90 ? 5.298 -7.513 -16.588 1.00 96.12 90 VAL A O 1
ATOM 730 N N . LYS A 1 91 ? 7.363 -7.691 -17.446 1.00 94.19 91 LYS A N 1
ATOM 731 C CA . LYS A 1 91 ? 7.175 -9.040 -18.012 1.00 94.19 91 LYS A CA 1
ATOM 732 C C . LYS A 1 91 ? 6.996 -10.098 -16.929 1.00 94.19 91 LYS A C 1
ATOM 734 O O . LYS A 1 91 ? 6.255 -11.065 -17.106 1.00 94.19 91 LYS A O 1
ATOM 739 N N . ARG A 1 92 ? 7.708 -9.934 -15.811 1.00 94.00 92 ARG A N 1
ATOM 740 C CA . ARG A 1 92 ? 7.637 -10.820 -14.648 1.00 94.00 92 ARG A CA 1
ATOM 741 C C . ARG A 1 92 ? 7.904 -10.025 -13.380 1.00 94.00 92 ARG A C 1
ATOM 743 O O . ARG A 1 92 ? 8.907 -9.324 -13.303 1.00 94.00 92 ARG A O 1
ATOM 750 N N . ILE A 1 93 ? 7.054 -10.183 -12.371 1.00 94.31 93 ILE A N 1
ATOM 751 C CA . ILE A 1 93 ? 7.298 -9.597 -11.051 1.00 94.31 93 ILE A CA 1
ATOM 752 C C . ILE A 1 93 ? 8.390 -10.372 -10.304 1.00 94.31 93 ILE A C 1
ATOM 754 O O . ILE A 1 93 ? 8.448 -11.603 -10.353 1.00 94.31 93 ILE A O 1
ATOM 758 N N . GLY A 1 94 ? 9.263 -9.641 -9.621 1.00 91.69 94 GLY A N 1
ATOM 759 C CA . GLY A 1 94 ? 10.227 -10.187 -8.679 1.00 91.69 94 GLY A CA 1
ATOM 760 C C . GLY A 1 94 ? 9.567 -10.638 -7.383 1.00 91.69 94 GLY A C 1
ATOM 761 O O . GLY A 1 94 ? 8.394 -10.366 -7.112 1.00 91.69 94 GLY A O 1
ATOM 762 N N . GLY A 1 95 ? 10.347 -11.335 -6.563 1.00 89.88 95 GLY A N 1
ATOM 763 C CA . GLY A 1 95 ? 9.888 -11.880 -5.296 1.00 89.88 95 GLY A CA 1
ATOM 764 C C . GLY A 1 95 ? 9.371 -10.822 -4.328 1.00 89.88 95 GLY A C 1
ATOM 765 O O . GLY A 1 95 ? 8.460 -11.112 -3.566 1.00 89.88 95 GLY A O 1
ATOM 766 N N . LYS A 1 96 ? 9.899 -9.598 -4.394 1.00 89.56 96 LYS A N 1
ATOM 767 C CA . LYS A 1 96 ? 9.485 -8.482 -3.546 1.00 89.56 96 LYS A CA 1
ATOM 768 C C . LYS A 1 96 ? 8.080 -7.972 -3.872 1.00 89.56 96 LYS A C 1
ATOM 770 O O . LYS A 1 96 ? 7.222 -7.933 -2.999 1.00 89.56 96 LYS A O 1
ATOM 775 N N . ALA A 1 97 ? 7.808 -7.659 -5.136 1.00 94.44 97 ALA A N 1
ATOM 776 C CA . ALA A 1 97 ? 6.452 -7.338 -5.575 1.00 94.44 97 ALA A CA 1
ATOM 777 C C . ALA A 1 97 ? 5.487 -8.500 -5.255 1.00 94.44 97 ALA A C 1
ATOM 779 O O . ALA A 1 97 ? 4.433 -8.303 -4.650 1.00 94.44 97 ALA A O 1
ATOM 780 N N . PHE A 1 98 ? 5.894 -9.743 -5.532 1.00 93.62 98 PHE A N 1
ATOM 781 C CA . PHE A 1 98 ? 5.101 -10.922 -5.172 1.00 93.62 98 PHE A CA 1
ATOM 782 C C . PHE A 1 98 ? 4.829 -11.044 -3.661 1.00 93.62 98 PHE A C 1
ATOM 784 O O . PHE A 1 98 ? 3.728 -11.426 -3.268 1.00 93.62 98 PHE A O 1
ATOM 791 N N . HIS A 1 99 ? 5.790 -10.681 -2.811 1.00 92.50 99 HIS A N 1
ATOM 792 C CA . HIS A 1 99 ? 5.625 -10.681 -1.362 1.00 92.50 99 HIS A CA 1
ATOM 793 C C . HIS A 1 99 ? 4.480 -9.759 -0.927 1.00 92.50 99 HIS A C 1
ATOM 795 O O . HIS A 1 99 ? 3.605 -10.198 -0.186 1.00 92.50 99 HIS A O 1
ATOM 801 N N . THR A 1 100 ? 4.391 -8.541 -1.471 1.00 95.12 100 THR A N 1
ATOM 802 C CA . THR A 1 100 ? 3.292 -7.612 -1.138 1.00 95.12 100 THR A CA 1
ATOM 803 C C . THR A 1 100 ? 1.901 -8.168 -1.468 1.00 95.12 100 THR A C 1
ATOM 805 O O . THR A 1 100 ? 0.949 -7.928 -0.727 1.00 95.12 100 THR A O 1
ATOM 808 N N . LEU A 1 101 ? 1.784 -8.987 -2.521 1.00 95.00 101 LEU A N 1
ATOM 809 C CA . LEU A 1 101 ? 0.542 -9.690 -2.854 1.00 95.00 101 LEU A CA 1
ATOM 810 C C . LEU A 1 101 ? 0.218 -10.776 -1.819 1.00 95.00 101 LEU A C 1
ATOM 812 O O . LEU A 1 101 ? -0.931 -10.917 -1.420 1.00 95.00 101 LEU A O 1
ATOM 816 N N . ARG A 1 102 ? 1.227 -11.496 -1.312 1.00 92.06 102 ARG A N 1
ATOM 817 C CA . ARG A 1 102 ? 1.035 -12.469 -0.222 1.00 92.06 102 ARG A CA 1
ATOM 818 C C . ARG A 1 102 ? 0.650 -11.802 1.096 1.00 92.06 102 ARG A C 1
ATOM 820 O O . ARG A 1 102 ? -0.161 -12.358 1.834 1.00 92.06 102 ARG A O 1
ATOM 827 N N . VAL A 1 103 ? 1.228 -10.637 1.396 1.00 93.56 103 VAL A N 1
ATOM 828 C CA . VAL A 1 103 ? 0.814 -9.811 2.540 1.00 93.56 103 VAL A CA 1
ATOM 829 C C . VAL A 1 103 ? -0.655 -9.441 2.388 1.00 93.56 103 VAL A C 1
ATOM 831 O O . VAL A 1 103 ? -1.431 -9.637 3.320 1.00 93.56 103 VAL A O 1
ATOM 834 N N . LEU A 1 104 ? -1.053 -8.975 1.203 1.00 95.56 104 LEU A N 1
ATOM 835 C CA . LEU A 1 104 ? -2.442 -8.649 0.926 1.00 95.56 104 LEU A CA 1
ATOM 836 C C . LEU A 1 104 ? -3.373 -9.859 1.095 1.00 95.56 104 LEU A C 1
ATOM 838 O O . LEU A 1 104 ? -4.373 -9.732 1.789 1.00 95.56 104 LEU A O 1
ATOM 842 N N . ASP A 1 105 ? -3.039 -11.028 0.545 1.00 91.62 105 ASP A N 1
ATOM 843 C CA . ASP A 1 105 ? -3.868 -12.239 0.671 1.00 91.62 105 ASP A CA 1
ATOM 844 C C . ASP A 1 105 ? -4.152 -12.603 2.140 1.00 91.62 105 ASP A C 1
ATOM 846 O O . ASP A 1 105 ? -5.234 -13.078 2.487 1.00 91.62 105 ASP A O 1
ATOM 850 N N . ILE A 1 106 ? -3.175 -12.397 3.027 1.00 90.44 106 ILE A N 1
ATOM 851 C CA . ILE A 1 106 ? -3.342 -12.644 4.464 1.00 90.44 106 ILE A CA 1
ATOM 852 C C . ILE A 1 106 ? -4.147 -11.523 5.121 1.00 90.44 106 ILE A C 1
ATOM 854 O O . ILE A 1 106 ? -4.991 -11.803 5.974 1.00 90.44 106 ILE A O 1
ATOM 858 N N . ALA A 1 107 ? -3.927 -10.274 4.712 1.00 92.81 107 ALA A N 1
ATOM 859 C CA . ALA A 1 107 ? -4.695 -9.142 5.202 1.00 92.81 107 ALA A CA 1
ATOM 860 C C . ALA A 1 107 ? -6.175 -9.267 4.836 1.00 92.81 107 ALA A C 1
ATOM 862 O O . ALA A 1 107 ? -7.016 -8.997 5.687 1.00 92.81 107 ALA A O 1
ATOM 863 N N . GLU A 1 108 ? -6.506 -9.738 3.630 1.00 90.50 108 GLU A N 1
ATOM 864 C CA . GLU A 1 108 ? -7.888 -10.025 3.232 1.00 90.50 108 GLU A CA 1
ATOM 865 C C . GLU A 1 108 ? -8.527 -11.046 4.173 1.00 90.50 108 GLU A C 1
ATOM 867 O O . GLU A 1 108 ? -9.649 -10.833 4.594 1.00 90.50 108 GLU A O 1
ATOM 872 N N . ILE A 1 109 ? -7.809 -12.075 4.632 1.00 86.25 109 ILE A N 1
ATOM 873 C CA . ILE A 1 109 ? -8.350 -13.028 5.621 1.00 86.25 109 ILE A CA 1
ATOM 874 C C . ILE A 1 109 ? -8.617 -12.357 6.972 1.00 86.25 109 ILE A C 1
ATOM 876 O O . ILE A 1 109 ? -9.589 -12.686 7.648 1.00 86.25 109 ILE A O 1
ATOM 880 N N . PHE A 1 110 ? -7.763 -11.423 7.392 1.00 86.56 110 PHE A N 1
ATOM 881 C CA . PHE A 1 110 ? -7.994 -10.670 8.625 1.00 86.56 110 PHE A CA 1
ATOM 882 C C . PHE A 1 110 ? -9.107 -9.620 8.497 1.00 86.56 110 PHE A C 1
ATOM 884 O O . PHE A 1 110 ? -9.747 -9.296 9.500 1.00 86.56 110 PHE A O 1
ATOM 891 N N . MET A 1 111 ? -9.307 -9.062 7.300 1.00 86.75 111 MET A N 1
ATOM 892 C CA . MET A 1 111 ? -10.320 -8.048 6.995 1.00 86.75 111 MET A CA 1
ATOM 893 C C . MET A 1 111 ? -11.678 -8.641 6.644 1.00 86.75 111 MET A C 1
ATOM 895 O O . MET A 1 111 ? -12.698 -7.988 6.893 1.00 86.75 111 MET A O 1
ATOM 899 N N . GLU A 1 112 ? -11.696 -9.833 6.044 1.00 72.12 112 GLU A N 1
ATOM 900 C CA . GLU A 1 112 ? -12.900 -10.598 5.780 1.00 72.12 112 GLU A CA 1
ATOM 901 C C . GLU A 1 112 ? -13.677 -10.649 7.086 1.00 72.12 112 GLU A C 1
ATOM 903 O O . GLU A 1 112 ? -13.134 -10.902 8.168 1.00 72.12 112 GLU A O 1
ATOM 908 N N . ALA A 1 113 ? -14.945 -10.254 6.988 1.00 56.03 113 ALA A N 1
ATOM 909 C CA . ALA A 1 113 ? -15.830 -10.233 8.125 1.00 56.03 113 ALA A CA 1
ATOM 910 C C . ALA A 1 113 ? -15.866 -11.656 8.671 1.00 56.03 113 ALA A C 1
ATOM 912 O O . ALA A 1 113 ? -16.442 -12.542 8.040 1.00 56.03 113 ALA A O 1
ATOM 913 N N . ASP A 1 114 ? -15.171 -11.807 9.801 1.00 52.78 114 ASP A N 1
ATOM 914 C CA . ASP A 1 114 ? -15.044 -12.997 10.624 1.00 52.78 114 ASP A CA 1
ATOM 915 C C . ASP A 1 114 ? -16.326 -13.803 10.488 1.00 52.78 114 ASP A C 1
ATOM 917 O O . ASP A 1 114 ? -17.422 -13.250 10.674 1.00 52.78 114 ASP A O 1
ATOM 921 N N . ASP A 1 115 ? -16.177 -15.064 10.081 1.00 58.38 115 ASP A N 1
ATOM 922 C CA . ASP A 1 115 ? -17.234 -16.057 10.143 1.00 58.38 115 ASP A CA 1
ATOM 923 C C . ASP A 1 115 ? -18.118 -15.722 11.349 1.00 58.38 115 ASP A C 1
ATOM 925 O O . ASP A 1 115 ? -17.600 -15.663 12.469 1.00 58.38 115 ASP A O 1
ATOM 929 N N . PRO A 1 116 ? -19.420 -15.420 11.159 1.00 67.50 116 PRO A N 1
ATOM 930 C CA . PRO A 1 116 ? -20.228 -14.898 12.251 1.00 67.50 116 PRO A CA 1
ATOM 931 C C . PRO A 1 116 ? -20.194 -15.849 13.451 1.00 67.50 116 PRO A C 1
ATOM 933 O O . PRO A 1 116 ? -20.436 -15.415 14.573 1.00 67.50 116 PRO A O 1
ATOM 936 N N . ARG A 1 117 ? -19.858 -17.125 13.230 1.00 66.81 117 ARG A N 1
ATOM 937 C CA . ARG A 1 117 ? -19.686 -18.188 14.211 1.00 66.81 117 ARG A CA 1
ATOM 938 C C . ARG A 1 117 ? -18.406 -18.006 15.043 1.00 66.81 117 ARG A C 1
ATOM 940 O O . ARG A 1 117 ? -17.294 -18.280 14.617 1.00 66.81 117 ARG A O 1
ATOM 947 N N . VAL A 1 118 ? -18.581 -17.691 16.320 1.00 64.38 118 VAL A N 1
ATOM 948 C CA . VAL A 1 118 ? -17.544 -17.782 17.356 1.00 64.38 118 VAL A CA 1
ATOM 949 C C . VAL A 1 118 ? -17.362 -19.249 17.748 1.00 64.38 118 VAL A C 1
ATOM 951 O O . VAL A 1 118 ? -18.287 -19.842 18.306 1.00 64.38 118 VAL A O 1
ATOM 954 N N . PHE A 1 119 ? -16.188 -19.833 17.507 1.00 65.56 119 PHE A N 1
ATOM 955 C CA . PHE A 1 119 ? -15.885 -21.224 17.865 1.00 65.56 119 PHE A CA 1
ATOM 956 C C . PHE A 1 119 ? -15.258 -21.354 19.265 1.00 65.56 119 PHE A C 1
ATOM 958 O O . PHE A 1 119 ? -14.519 -20.479 19.714 1.00 65.56 119 PHE A O 1
ATOM 965 N N . ASP A 1 120 ? -15.520 -22.456 19.973 1.00 69.38 120 ASP A N 1
ATOM 966 C CA . ASP A 1 120 ? -14.696 -22.860 21.118 1.00 69.38 120 ASP A CA 1
ATOM 967 C C . ASP A 1 120 ? -13.370 -23.501 20.664 1.00 69.38 120 ASP A C 1
ATOM 969 O O . ASP A 1 120 ? -13.186 -23.831 19.495 1.00 69.38 120 ASP A O 1
ATOM 973 N N . PHE A 1 121 ? -12.441 -23.737 21.599 1.00 49.25 121 PHE A N 1
ATOM 974 C CA . PHE A 1 121 ? -11.142 -24.376 21.313 1.00 49.25 121 PHE A CA 1
ATOM 975 C C . PHE A 1 121 ? -11.239 -25.805 20.740 1.00 49.25 121 PHE A C 1
ATOM 977 O O . PHE A 1 121 ? -10.217 -26.407 20.425 1.00 49.25 121 PHE A O 1
ATOM 984 N N . ARG A 1 122 ? -12.445 -26.376 20.640 1.00 67.38 122 ARG A N 1
ATOM 985 C CA . ARG A 1 122 ? -12.717 -27.684 20.031 1.00 67.38 122 ARG A CA 1
ATOM 986 C C . ARG A 1 122 ? -13.406 -27.554 18.666 1.00 67.38 122 ARG A C 1
ATOM 988 O O . ARG A 1 122 ? -13.784 -28.574 18.100 1.00 67.38 122 ARG A O 1
ATOM 995 N N . GLY A 1 123 ? -13.577 -26.334 18.153 1.00 57.78 123 GLY A N 1
ATOM 996 C CA . GLY A 1 123 ? -14.186 -26.057 16.854 1.00 57.78 123 GLY A CA 1
ATOM 997 C C . GLY A 1 123 ? -15.718 -26.047 16.847 1.00 57.78 123 GLY A C 1
ATOM 998 O O . GLY A 1 123 ? -16.305 -26.133 15.773 1.00 57.78 123 GLY A O 1
ATOM 999 N N . ASN A 1 124 ? -16.395 -25.950 18.000 1.00 79.19 124 ASN A N 1
ATOM 1000 C CA . ASN A 1 124 ? -17.863 -25.863 18.044 1.00 79.19 124 ASN A CA 1
ATOM 1001 C C . ASN A 1 124 ? -18.339 -24.414 18.068 1.00 79.19 124 ASN A C 1
ATOM 1003 O O . ASN A 1 124 ? -17.833 -23.616 18.853 1.00 79.19 124 ASN A O 1
ATOM 1007 N N . VAL A 1 125 ? -19.387 -24.101 17.309 1.00 84.75 125 VAL A N 1
ATOM 1008 C CA . VAL A 1 125 ? -20.022 -22.775 17.315 1.00 84.75 125 VAL A CA 1
ATOM 1009 C C . VAL A 1 125 ? -20.680 -22.497 18.673 1.00 84.75 125 VAL A C 1
ATOM 1011 O O . VAL A 1 125 ? -21.504 -23.278 19.150 1.00 84.75 125 VAL A O 1
ATOM 1014 N N . LYS A 1 126 ? -20.329 -21.374 19.304 1.00 84.25 126 LYS A N 1
ATOM 1015 C CA . LYS A 1 126 ? -20.857 -20.910 20.600 1.00 84.25 126 LYS A CA 1
ATOM 1016 C C . LYS A 1 126 ? -21.741 -19.679 20.499 1.00 84.25 126 LYS A C 1
ATOM 1018 O O . LYS A 1 126 ? -22.593 -19.485 21.364 1.00 84.25 126 LYS A O 1
ATOM 1023 N N . LYS A 1 127 ? -21.532 -18.837 19.492 1.00 79.19 127 LYS A N 1
ATOM 1024 C CA . LYS A 1 127 ? -22.314 -17.619 19.274 1.00 79.19 127 LYS A CA 1
ATOM 1025 C C . LYS A 1 127 ? -22.210 -17.196 17.821 1.00 79.19 127 LYS A C 1
ATOM 1027 O O . LYS A 1 127 ? -21.175 -17.426 17.216 1.00 79.19 127 LYS A O 1
ATOM 1032 N N . GLU A 1 128 ? -23.240 -16.529 17.318 1.00 71.44 128 GLU A N 1
ATOM 1033 C CA . GLU A 1 128 ? -23.140 -15.761 16.084 1.00 71.44 128 GLU A CA 1
ATOM 1034 C C . GLU A 1 128 ? -23.065 -14.262 16.399 1.00 71.44 128 GLU A C 1
ATOM 1036 O O . GLU A 1 128 ? -23.955 -13.704 17.049 1.00 71.44 128 GLU A O 1
ATOM 1041 N N . LYS A 1 129 ? -21.957 -13.616 16.034 1.00 61.97 129 LYS A N 1
ATOM 1042 C CA . LYS A 1 129 ? -21.748 -12.176 16.173 1.00 61.97 129 LYS A CA 1
ATOM 1043 C C . LYS A 1 129 ? -20.782 -11.702 15.094 1.00 61.97 129 LYS A C 1
ATOM 1045 O O . LYS A 1 129 ? -19.637 -12.127 15.068 1.00 61.97 129 LYS A O 1
ATOM 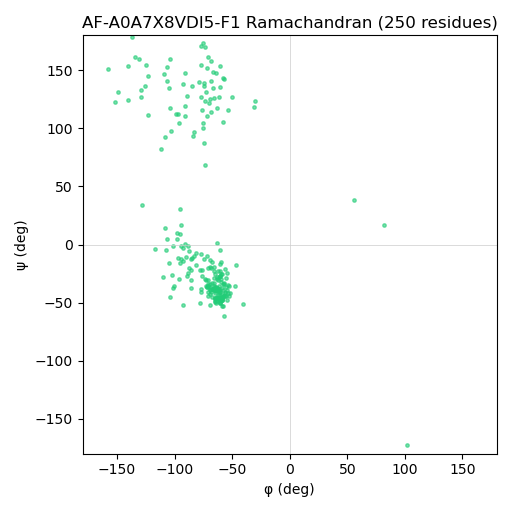1050 N N . TYR A 1 130 ? -21.221 -10.744 14.288 1.00 58.09 130 TYR A N 1
ATOM 1051 C CA . TYR A 1 130 ? -20.336 -10.028 13.377 1.00 58.09 130 TYR A CA 1
ATOM 1052 C C . TYR A 1 130 ? -19.279 -9.256 14.186 1.00 58.09 130 TYR A C 1
ATOM 1054 O O . TYR A 1 130 ? -19.620 -8.439 15.047 1.00 58.09 130 TYR A O 1
ATOM 1062 N N . GLY A 1 131 ? -18.006 -9.611 13.987 1.00 51.28 131 GLY A N 1
ATOM 1063 C CA . GLY A 1 131 ? -16.878 -9.135 14.797 1.00 51.28 131 GLY A CA 1
ATOM 1064 C C . GLY A 1 131 ? -16.038 -8.030 14.152 1.00 51.28 131 GLY A C 1
ATOM 1065 O O . GLY A 1 131 ? -15.468 -7.210 14.868 1.00 51.28 131 GLY A O 1
ATOM 1066 N N . ASN A 1 132 ? -16.001 -7.952 12.819 1.00 61.12 132 ASN A N 1
ATOM 1067 C CA . ASN A 1 132 ? -15.176 -6.987 12.094 1.00 61.12 132 ASN A CA 1
ATOM 1068 C C . ASN A 1 132 ? -16.032 -5.943 11.375 1.00 61.12 132 ASN A C 1
ATOM 1070 O O . ASN A 1 132 ? -16.282 -6.012 10.176 1.00 61.12 132 ASN A O 1
ATOM 1074 N N . GLU A 1 133 ? -16.463 -4.926 12.118 1.00 70.69 133 GLU A N 1
ATOM 1075 C CA . GLU A 1 133 ? -16.963 -3.690 11.514 1.00 70.69 133 GLU A CA 1
ATOM 1076 C C . GLU A 1 133 ? -15.759 -2.895 10.992 1.00 70.69 133 GLU A C 1
ATOM 1078 O O . GLU A 1 133 ? -15.147 -2.115 11.724 1.00 70.69 133 GLU A O 1
ATOM 1083 N N . MET A 1 134 ? -15.347 -3.177 9.754 1.00 86.69 134 MET A N 1
ATOM 1084 C CA . MET A 1 134 ? -14.453 -2.307 8.990 1.00 86.69 134 MET A CA 1
ATOM 1085 C C . MET A 1 134 ? -15.264 -1.577 7.929 1.00 86.69 134 MET A C 1
ATOM 1087 O O . MET A 1 134 ? -16.098 -2.174 7.238 1.00 86.69 134 MET A O 1
ATOM 1091 N N . SER A 1 135 ? -15.036 -0.279 7.788 1.00 91.19 135 SER A N 1
ATOM 1092 C CA . SER A 1 135 ? -15.574 0.469 6.658 1.00 91.19 135 SER A CA 1
ATOM 1093 C C . SER A 1 135 ? -14.854 0.070 5.365 1.00 91.19 135 SER A C 1
ATOM 1095 O O . SER A 1 135 ? -13.748 -0.468 5.389 1.00 91.19 135 SER A O 1
ATOM 1097 N N . LYS A 1 136 ? -15.472 0.372 4.220 1.00 92.94 136 LYS A N 1
ATOM 1098 C CA . LYS A 1 136 ? -14.849 0.185 2.898 1.00 92.94 136 LYS A CA 1
ATOM 1099 C C . LYS A 1 136 ? -13.488 0.883 2.808 1.00 92.94 136 LYS A C 1
ATOM 1101 O O . LYS A 1 136 ? -12.524 0.307 2.329 1.00 92.94 136 LYS A O 1
ATOM 1106 N N . ARG A 1 137 ? -13.411 2.097 3.363 1.00 96.00 137 ARG A N 1
ATOM 1107 C CA . ARG A 1 137 ? -12.204 2.934 3.374 1.00 96.00 137 ARG A CA 1
ATOM 1108 C C . ARG A 1 137 ? -11.109 2.352 4.258 1.00 96.00 137 ARG A C 1
ATOM 1110 O O . ARG A 1 137 ? -9.956 2.335 3.863 1.00 96.00 137 ARG A O 1
ATOM 1117 N N . GLU A 1 138 ? -11.471 1.823 5.426 1.00 95.56 138 GLU A N 1
ATOM 1118 C CA . GLU A 1 138 ? -10.513 1.148 6.313 1.00 95.56 138 GLU A CA 1
ATOM 1119 C C . GLU A 1 138 ? -9.926 -0.105 5.648 1.00 95.56 138 GLU A C 1
ATOM 1121 O O . GLU A 1 138 ? -8.728 -0.346 5.773 1.00 95.56 138 GLU A O 1
ATOM 1126 N N . ARG A 1 139 ? -10.742 -0.871 4.907 1.00 95.31 139 ARG A N 1
ATOM 1127 C CA . ARG A 1 139 ? -10.243 -2.012 4.127 1.00 95.31 139 ARG A CA 1
ATOM 1128 C C . ARG A 1 139 ? -9.303 -1.565 3.014 1.00 95.31 139 ARG A C 1
ATOM 1130 O O . ARG A 1 139 ? -8.188 -2.064 2.931 1.00 95.31 139 ARG A O 1
ATOM 1137 N N . ASP A 1 140 ? -9.699 -0.586 2.210 1.00 97.94 140 ASP A N 1
ATOM 1138 C CA . ASP A 1 140 ? -8.863 -0.099 1.109 1.00 97.94 140 ASP A CA 1
ATOM 1139 C C . ASP A 1 140 ? -7.569 0.591 1.579 1.00 97.94 140 ASP A C 1
ATOM 1141 O O . ASP A 1 140 ? -6.537 0.498 0.908 1.00 97.94 140 ASP A O 1
ATOM 1145 N N . LEU A 1 141 ? -7.571 1.207 2.767 1.00 98.31 141 LEU A N 1
ATOM 1146 C CA . LEU A 1 141 ? -6.358 1.701 3.420 1.00 98.31 141 LEU A CA 1
ATOM 1147 C C . LEU A 1 141 ? -5.396 0.553 3.733 1.00 98.31 141 LEU A C 1
ATOM 1149 O O . LEU A 1 141 ? -4.212 0.650 3.412 1.00 98.31 141 LEU A O 1
ATOM 1153 N N . ILE A 1 142 ? -5.892 -0.546 4.310 1.00 97.75 142 ILE A N 1
ATOM 1154 C CA . ILE A 1 142 ? -5.077 -1.740 4.585 1.00 97.75 142 ILE A CA 1
ATOM 1155 C C . ILE A 1 142 ? -4.561 -2.337 3.280 1.00 97.75 142 ILE A C 1
ATOM 1157 O O . ILE A 1 142 ? -3.368 -2.612 3.186 1.00 97.75 142 ILE A O 1
ATOM 1161 N N . ARG A 1 143 ? -5.413 -2.474 2.254 1.00 98.19 143 ARG A N 1
ATOM 1162 C CA . ARG A 1 143 ? -5.000 -2.957 0.925 1.00 98.19 143 ARG A CA 1
ATOM 1163 C C . ARG A 1 143 ? -3.846 -2.127 0.374 1.00 98.19 143 ARG A C 1
ATOM 1165 O O . ARG A 1 143 ? -2.834 -2.677 -0.050 1.00 98.19 143 ARG A O 1
ATOM 1172 N N . THR A 1 144 ? -3.972 -0.802 0.442 1.00 98.62 144 THR A N 1
ATOM 1173 C CA . THR A 1 144 ? -2.924 0.131 0.008 1.00 98.62 144 THR A CA 1
ATOM 1174 C C . THR A 1 144 ? -1.644 -0.069 0.816 1.00 98.62 144 THR A C 1
ATOM 1176 O O . THR A 1 144 ? -0.578 -0.229 0.229 1.00 98.62 144 THR A O 1
ATOM 1179 N N . ALA A 1 145 ? -1.739 -0.141 2.147 1.00 98.31 145 ALA A N 1
ATOM 1180 C CA . ALA A 1 145 ? -0.589 -0.361 3.022 1.00 98.31 145 ALA A CA 1
ATOM 1181 C C . ALA A 1 145 ? 0.133 -1.680 2.698 1.00 98.31 145 ALA A C 1
ATOM 1183 O O . ALA A 1 145 ? 1.353 -1.694 2.556 1.00 98.31 145 ALA A O 1
ATOM 1184 N N . CYS A 1 146 ? -0.609 -2.774 2.505 1.00 97.94 146 CYS A N 1
ATOM 1185 C CA . CYS A 1 146 ? -0.056 -4.076 2.134 1.00 97.94 146 CYS A CA 1
ATOM 1186 C C . CYS A 1 146 ? 0.666 -4.040 0.784 1.00 97.94 146 CYS A C 1
ATOM 1188 O O . CYS A 1 146 ? 1.731 -4.633 0.654 1.00 97.94 146 CYS A O 1
ATOM 1190 N N . LEU A 1 147 ? 0.139 -3.319 -0.204 1.00 98.06 147 LEU A N 1
ATOM 1191 C CA . LEU A 1 147 ? 0.772 -3.213 -1.520 1.00 98.06 147 LEU A CA 1
ATOM 1192 C C . LEU A 1 147 ? 1.982 -2.273 -1.526 1.00 98.06 147 LEU A C 1
ATOM 1194 O O . LEU A 1 147 ? 2.882 -2.439 -2.347 1.00 98.06 147 LEU A O 1
ATOM 1198 N N . TRP A 1 148 ? 2.008 -1.289 -0.627 1.00 97.50 148 TRP A N 1
ATOM 1199 C CA . TRP A 1 148 ? 3.037 -0.256 -0.610 1.00 97.50 148 TRP A CA 1
ATOM 1200 C C . TRP A 1 148 ? 4.185 -0.511 0.348 1.00 97.50 148 TRP A C 1
ATOM 1202 O O . TRP A 1 148 ? 5.274 -0.025 0.056 1.00 97.50 148 TRP A O 1
ATOM 1212 N N . HIS A 1 149 ? 3.971 -1.217 1.465 1.00 94.75 149 HIS A N 1
ATOM 1213 C CA . HIS A 1 149 ? 4.889 -1.213 2.616 1.00 94.75 149 HIS A CA 1
ATOM 1214 C C . HIS A 1 149 ? 6.363 -1.412 2.248 1.00 94.75 149 HIS A C 1
ATOM 1216 O O . HIS A 1 149 ? 7.235 -0.751 2.806 1.00 94.75 149 HIS A O 1
ATOM 1222 N N . ASP A 1 150 ? 6.619 -2.237 1.235 1.00 92.12 150 ASP A N 1
ATOM 1223 C CA . ASP A 1 150 ? 7.960 -2.621 0.839 1.00 92.12 150 ASP A CA 1
ATOM 1224 C C . ASP A 1 150 ? 8.512 -1.885 -0.390 1.00 92.12 150 ASP A C 1
ATOM 1226 O O . ASP A 1 150 ? 9.664 -2.121 -0.742 1.00 92.12 150 ASP A O 1
ATOM 1230 N N . ILE A 1 151 ? 7.767 -0.980 -1.048 1.00 95.00 151 ILE A N 1
ATOM 1231 C CA . ILE A 1 151 ? 8.177 -0.297 -2.303 1.00 95.00 151 ILE A CA 1
ATOM 1232 C C . ILE A 1 151 ? 9.664 0.105 -2.277 1.00 95.00 151 ILE A C 1
ATOM 1234 O O . ILE A 1 151 ? 10.447 -0.327 -3.129 1.00 95.00 151 ILE A O 1
ATOM 1238 N N . TYR A 1 152 ? 10.098 0.789 -1.218 1.00 93.06 152 TYR A N 1
ATOM 1239 C CA . TYR A 1 152 ? 11.452 1.330 -1.093 1.00 93.06 152 TYR A CA 1
ATOM 1240 C C . TYR A 1 152 ? 12.462 0.438 -0.353 1.00 93.06 152 TYR A C 1
ATOM 1242 O O . TYR A 1 152 ? 13.513 0.922 0.061 1.00 93.06 152 TYR A O 1
ATOM 1250 N N . SER A 1 153 ? 12.214 -0.866 -0.166 1.00 88.94 153 SER A N 1
ATOM 1251 C CA . SER A 1 153 ? 13.135 -1.736 0.600 1.00 88.94 153 SER A CA 1
ATOM 1252 C C . SER A 1 153 ? 14.569 -1.850 0.056 1.00 88.94 153 SER A C 1
ATOM 1254 O O . SER A 1 153 ? 15.472 -2.273 0.779 1.00 88.94 153 SER A O 1
ATOM 1256 N N . GLY A 1 154 ? 14.819 -1.443 -1.191 1.00 87.25 154 GLY A N 1
ATOM 1257 C CA . GLY A 1 154 ? 16.171 -1.307 -1.735 1.00 87.25 154 GLY A CA 1
ATOM 1258 C C . GLY A 1 154 ? 16.616 0.151 -1.931 1.00 87.25 154 GLY A C 1
ATOM 1259 O O . GLY A 1 154 ? 17.591 0.409 -2.625 1.00 87.25 154 GLY A O 1
ATOM 1260 N N . GLY A 1 155 ? 15.914 1.124 -1.350 1.00 90.12 155 GLY A N 1
ATOM 1261 C CA . GLY A 1 155 ? 16.151 2.563 -1.515 1.00 90.12 155 GLY A CA 1
ATOM 1262 C C . GLY A 1 155 ? 15.175 3.249 -2.478 1.00 90.12 155 GLY A C 1
ATOM 1263 O O . GLY A 1 155 ? 14.194 2.656 -2.925 1.00 90.12 155 GLY A O 1
ATOM 1264 N N . THR A 1 156 ? 15.450 4.516 -2.776 1.00 92.44 156 THR A N 1
ATOM 1265 C CA . THR A 1 156 ? 14.631 5.394 -3.635 1.00 92.44 156 THR A CA 1
ATOM 1266 C C . THR A 1 156 ? 14.980 5.294 -5.118 1.00 92.44 156 THR A C 1
ATOM 1268 O O . THR A 1 156 ? 14.161 5.629 -5.968 1.00 92.44 156 THR A O 1
ATOM 1271 N N . GLU A 1 157 ? 16.175 4.796 -5.426 1.00 92.38 157 GLU A N 1
ATOM 1272 C CA . GLU A 1 157 ? 16.692 4.691 -6.788 1.00 92.38 157 GLU A CA 1
ATOM 1273 C C . GLU A 1 157 ? 16.083 3.517 -7.560 1.00 92.38 157 GLU A C 1
ATOM 1275 O O . GLU A 1 157 ? 15.681 2.503 -6.983 1.00 92.38 157 GLU A O 1
ATOM 1280 N N . ASP A 1 158 ? 16.058 3.643 -8.887 1.00 91.38 158 ASP A N 1
ATOM 1281 C CA . ASP A 1 158 ? 15.541 2.609 -9.789 1.00 91.38 158 ASP A CA 1
ATOM 1282 C C . ASP A 1 158 ? 16.467 1.395 -9.916 1.00 91.38 158 ASP A C 1
ATOM 1284 O O . ASP A 1 158 ? 16.000 0.275 -10.141 1.00 91.38 158 ASP A O 1
ATOM 1288 N N . GLU A 1 159 ? 17.774 1.608 -9.775 1.00 86.81 159 GLU A N 1
ATOM 1289 C CA . GLU A 1 159 ? 18.784 0.578 -9.982 1.00 86.81 159 GLU A CA 1
ATOM 1290 C C . GLU A 1 159 ? 18.802 -0.450 -8.846 1.00 86.81 159 GLU A C 1
ATOM 1292 O O . GLU A 1 159 ? 18.883 -0.121 -7.661 1.00 86.81 159 GLU A O 1
ATOM 1297 N N . PHE A 1 160 ? 18.802 -1.731 -9.219 1.00 81.94 160 PHE A N 1
ATOM 1298 C CA . PHE A 1 160 ? 18.983 -2.823 -8.273 1.00 81.94 160 PHE A CA 1
ATOM 1299 C C . PHE A 1 160 ? 20.467 -3.197 -8.134 1.00 81.94 160 PHE A C 1
ATOM 1301 O O . PHE A 1 160 ? 21.055 -3.811 -9.028 1.00 81.94 160 PHE A O 1
ATOM 1308 N N . ASP A 1 161 ? 21.064 -2.902 -6.974 1.00 81.62 161 ASP A N 1
ATOM 1309 C CA . ASP A 1 161 ? 22.388 -3.423 -6.614 1.00 81.62 161 ASP A CA 1
ATOM 1310 C C . ASP A 1 161 ? 22.305 -4.901 -6.201 1.00 81.62 161 ASP A C 1
ATOM 1312 O O . ASP A 1 161 ? 21.993 -5.240 -5.057 1.00 81.62 161 ASP A O 1
ATOM 1316 N N . SER A 1 162 ? 22.657 -5.788 -7.133 1.00 75.06 162 SER A N 1
ATOM 1317 C CA . SER A 1 162 ? 22.719 -7.238 -6.899 1.00 75.06 162 SER A CA 1
ATOM 1318 C C . SER A 1 162 ? 23.706 -7.677 -5.803 1.00 75.06 162 SER A C 1
ATOM 1320 O O . SER A 1 162 ? 23.605 -8.804 -5.315 1.00 75.06 162 SER A O 1
ATOM 1322 N N . ASN A 1 163 ? 24.647 -6.817 -5.390 1.00 77.06 163 ASN A N 1
ATOM 1323 C CA . ASN A 1 163 ? 25.593 -7.105 -4.308 1.00 77.06 163 ASN A CA 1
ATOM 1324 C C . ASN A 1 163 ? 25.079 -6.688 -2.928 1.00 77.06 163 ASN A C 1
ATOM 1326 O O . ASN A 1 163 ? 25.694 -7.047 -1.911 1.00 77.06 163 ASN A O 1
ATOM 1330 N N . ARG A 1 164 ? 23.977 -5.933 -2.861 1.00 76.69 164 ARG A N 1
ATOM 1331 C CA . ARG A 1 164 ? 23.380 -5.520 -1.595 1.00 76.69 164 ARG A CA 1
ATOM 1332 C C . ARG A 1 164 ? 22.976 -6.778 -0.814 1.00 76.69 164 ARG A C 1
ATOM 1334 O O . ARG A 1 164 ? 22.434 -7.736 -1.352 1.00 76.69 164 ARG A O 1
ATOM 1341 N N . ARG A 1 165 ? 23.288 -6.800 0.485 1.00 73.38 165 ARG A N 1
ATOM 1342 C CA . ARG A 1 165 ? 23.065 -7.974 1.360 1.00 73.38 165 ARG A CA 1
ATOM 1343 C C . ARG A 1 165 ? 21.885 -7.825 2.313 1.00 73.38 165 ARG A C 1
ATOM 1345 O O . ARG A 1 165 ? 21.443 -8.810 2.895 1.00 73.38 165 ARG A O 1
ATOM 1352 N N . TYR A 1 166 ? 21.405 -6.601 2.496 1.00 76.69 166 TYR A N 1
ATOM 1353 C CA . TYR A 1 166 ? 20.372 -6.249 3.464 1.00 76.69 166 TYR A CA 1
ATOM 1354 C C . TYR A 1 166 ? 19.420 -5.226 2.848 1.00 76.69 166 TYR A C 1
ATOM 1356 O O . TYR A 1 166 ? 19.827 -4.470 1.966 1.00 76.69 166 TYR A O 1
ATOM 1364 N N . MET A 1 167 ? 18.177 -5.190 3.324 1.00 81.12 167 MET A N 1
ATOM 1365 C CA . MET A 1 167 ? 17.241 -4.115 2.989 1.00 81.12 167 MET A CA 1
ATOM 1366 C C . MET A 1 167 ? 17.792 -2.762 3.447 1.00 81.12 167 MET A C 1
ATOM 1368 O O . MET A 1 167 ? 18.578 -2.681 4.398 1.00 81.12 167 MET A O 1
ATOM 1372 N N . ASP A 1 168 ? 17.364 -1.699 2.773 1.00 85.50 168 ASP A N 1
ATOM 1373 C CA . ASP A 1 168 ? 17.599 -0.345 3.249 1.00 85.50 168 ASP A CA 1
ATOM 1374 C C . ASP A 1 168 ? 16.927 -0.155 4.610 1.00 85.50 168 ASP A C 1
ATOM 1376 O O . ASP A 1 168 ? 15.742 -0.436 4.765 1.00 85.50 168 ASP A O 1
ATOM 1380 N N . LYS A 1 169 ? 17.663 0.311 5.619 1.00 83.19 169 LYS A N 1
ATOM 1381 C CA . LYS A 1 169 ? 17.112 0.446 6.974 1.00 83.19 169 LYS A CA 1
ATOM 1382 C C . LYS A 1 169 ? 16.091 1.574 7.095 1.00 83.19 169 LYS A C 1
ATOM 1384 O O . LYS A 1 169 ? 15.312 1.552 8.036 1.00 83.19 169 LYS A O 1
ATOM 1389 N N . ASN A 1 170 ? 16.096 2.541 6.177 1.00 86.69 170 ASN A N 1
ATOM 1390 C CA . ASN A 1 170 ? 15.166 3.669 6.215 1.00 86.69 170 ASN A CA 1
ATOM 1391 C C . ASN A 1 170 ? 13.946 3.470 5.301 1.00 86.69 170 ASN A C 1
ATOM 1393 O O . ASN A 1 170 ? 13.140 4.390 5.181 1.00 86.69 170 ASN A O 1
ATOM 1397 N N . HIS A 1 171 ? 13.792 2.303 4.662 1.00 87.12 171 HIS A N 1
ATOM 1398 C CA . HIS A 1 171 ? 12.725 2.086 3.684 1.00 87.12 171 HIS A CA 1
ATOM 1399 C C . HIS A 1 171 ? 11.297 2.417 4.132 1.00 87.12 171 HIS A C 1
ATOM 1401 O O . HIS A 1 171 ? 10.573 2.940 3.287 1.00 87.12 171 HIS A O 1
ATOM 1407 N N . PRO A 1 172 ? 10.877 2.201 5.397 1.00 87.19 172 PRO A N 1
ATOM 1408 C CA . PRO A 1 172 ? 9.512 2.521 5.808 1.00 87.19 172 PRO A CA 1
ATOM 1409 C C . PRO A 1 172 ? 9.244 4.032 5.835 1.00 87.19 172 PRO A C 1
ATOM 1411 O O . PRO A 1 172 ? 8.097 4.462 5.796 1.00 87.19 172 PRO A O 1
ATOM 1414 N N . HIS A 1 173 ? 10.297 4.854 5.913 1.00 89.12 173 HIS A N 1
ATOM 1415 C CA . HIS A 1 173 ? 10.182 6.310 5.994 1.00 89.12 173 HIS A CA 1
ATOM 1416 C C . HIS A 1 173 ? 10.139 6.987 4.630 1.00 89.12 173 HIS A C 1
ATOM 1418 O O . HIS A 1 173 ? 9.623 8.100 4.522 1.00 89.12 173 HIS A O 1
ATOM 1424 N N . TYR A 1 174 ? 10.683 6.341 3.595 1.00 91.94 174 TYR A N 1
ATOM 1425 C CA . TYR A 1 174 ? 10.746 6.930 2.261 1.00 91.94 174 TYR A CA 1
ATOM 1426 C C . TYR A 1 174 ? 9.350 7.190 1.692 1.00 91.94 174 TYR A C 1
ATOM 1428 O O . TYR A 1 174 ? 9.155 8.188 1.015 1.00 91.94 174 TYR A O 1
ATOM 1436 N N . HIS A 1 175 ? 8.329 6.403 2.042 1.00 93.12 175 HIS A N 1
ATOM 1437 C CA . HIS A 1 175 ? 6.957 6.643 1.574 1.00 93.12 175 HIS A CA 1
ATOM 1438 C C . HIS A 1 175 ? 6.424 8.026 1.952 1.00 93.12 175 HIS A C 1
ATOM 1440 O O . HIS A 1 175 ? 5.697 8.631 1.168 1.00 93.12 175 HIS A O 1
ATOM 1446 N N . ARG A 1 176 ? 6.812 8.561 3.117 1.00 89.94 176 ARG A N 1
ATOM 1447 C CA . ARG A 1 176 ? 6.371 9.890 3.557 1.00 89.94 176 ARG A CA 1
ATOM 1448 C C . ARG A 1 176 ? 6.944 11.010 2.689 1.00 89.94 176 ARG A C 1
ATOM 1450 O O . ARG A 1 176 ? 6.270 12.022 2.524 1.00 89.94 176 ARG A O 1
ATOM 1457 N N . THR A 1 177 ? 8.162 10.851 2.170 1.00 90.69 177 THR A N 1
ATOM 1458 C CA . THR A 1 177 ? 8.832 11.861 1.335 1.00 90.69 177 THR A CA 1
ATOM 1459 C C . THR A 1 177 ? 8.579 11.622 -0.144 1.00 90.69 177 THR A C 1
ATOM 1461 O O . THR A 1 177 ? 8.101 12.516 -0.833 1.00 90.69 177 THR A O 1
ATOM 1464 N N . GLU A 1 178 ? 8.831 10.406 -0.615 1.00 93.00 178 GLU A N 1
ATOM 1465 C CA . GLU A 1 178 ? 8.788 10.056 -2.030 1.00 93.00 178 GLU A CA 1
ATOM 1466 C C . GLU A 1 178 ? 7.357 10.034 -2.571 1.00 93.00 178 GLU A C 1
ATOM 1468 O O . GLU A 1 178 ? 7.122 10.464 -3.693 1.00 93.00 178 GLU A O 1
ATOM 1473 N N . LEU A 1 179 ? 6.373 9.600 -1.771 1.00 93.94 179 LEU A N 1
ATOM 1474 C CA . LEU A 1 179 ? 4.964 9.564 -2.183 1.00 93.94 179 LEU A CA 1
ATOM 1475 C C . LEU A 1 179 ? 4.160 10.778 -1.690 1.00 93.94 179 LEU A C 1
ATOM 1477 O O . LEU A 1 179 ? 2.939 10.800 -1.841 1.00 93.94 179 LEU A O 1
ATOM 1481 N N . ALA A 1 180 ? 4.818 11.805 -1.136 1.00 91.88 180 ALA A N 1
ATOM 1482 C CA . ALA A 1 180 ? 4.165 12.960 -0.509 1.00 91.88 180 ALA A CA 1
ATOM 1483 C C . ALA A 1 180 ? 3.143 13.656 -1.42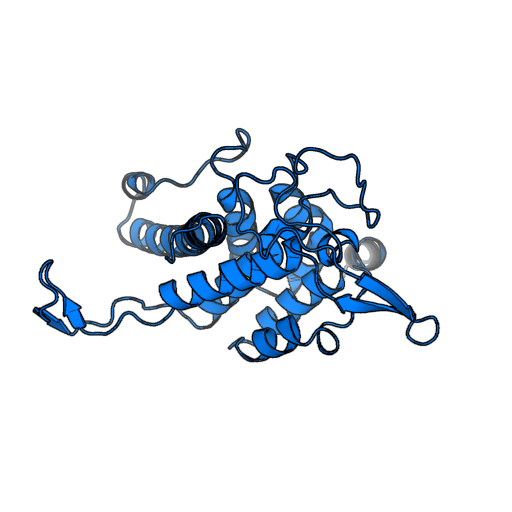1 1.00 91.88 180 ALA A C 1
ATOM 1485 O O . ALA A 1 180 ? 2.116 14.134 -0.946 1.00 91.88 180 ALA A O 1
ATOM 1486 N N . ALA A 1 181 ? 3.397 13.695 -2.731 1.00 90.69 181 ALA A N 1
ATOM 1487 C CA . ALA A 1 181 ? 2.495 14.317 -3.696 1.00 90.69 181 ALA A CA 1
ATOM 1488 C C . ALA A 1 181 ? 1.110 13.647 -3.777 1.00 90.69 181 ALA A C 1
ATOM 1490 O O . ALA A 1 181 ? 0.138 14.289 -4.179 1.00 90.69 181 ALA A O 1
ATOM 1491 N N . LEU A 1 182 ? 1.000 12.375 -3.377 1.00 93.81 182 LEU A N 1
ATOM 1492 C CA . LEU A 1 182 ? -0.252 11.617 -3.409 1.00 93.81 182 LEU A CA 1
ATOM 1493 C C . LEU A 1 182 ? -1.160 11.902 -2.202 1.00 93.81 182 LEU A C 1
ATOM 1495 O O . LEU A 1 182 ? -2.311 11.467 -2.197 1.00 93.81 182 LEU A O 1
ATOM 1499 N N . CYS A 1 183 ? -0.692 12.658 -1.201 1.00 92.50 183 CYS A N 1
ATOM 1500 C CA . CYS A 1 183 ? -1.446 12.911 0.032 1.00 92.50 183 CYS A CA 1
ATOM 1501 C C . CYS A 1 183 ? -2.788 13.624 -0.200 1.00 92.50 183 CYS A C 1
ATOM 1503 O O . CYS A 1 183 ? -3.702 13.495 0.604 1.00 92.50 183 CYS A O 1
ATOM 1505 N N . THR A 1 184 ? -2.931 14.340 -1.319 1.00 90.88 184 THR A N 1
ATOM 1506 C CA . THR A 1 184 ? -4.155 15.070 -1.686 1.00 90.88 184 THR A CA 1
ATOM 1507 C C . THR A 1 184 ? -5.277 14.171 -2.216 1.00 90.88 184 THR A C 1
ATOM 1509 O O . THR A 1 184 ? -6.393 14.646 -2.422 1.00 90.88 184 THR A O 1
ATOM 1512 N N . MET A 1 185 ? -5.006 12.882 -2.453 1.00 94.38 185 MET A N 1
ATOM 1513 C CA . MET A 1 185 ? -5.986 11.938 -3.004 1.00 94.38 185 MET A CA 1
ATOM 1514 C C . MET A 1 185 ? -6.953 11.383 -1.948 1.00 94.38 185 MET A C 1
ATOM 1516 O O . MET A 1 185 ? -8.002 10.862 -2.316 1.00 94.38 185 MET A O 1
ATOM 1520 N N . VAL A 1 186 ? -6.609 11.490 -0.662 1.00 95.25 186 VAL A N 1
ATOM 1521 C CA . VAL A 1 186 ? -7.390 11.014 0.496 1.00 95.25 186 VAL A CA 1
ATOM 1522 C C . VAL A 1 186 ? -7.369 12.068 1.611 1.00 95.25 186 VAL A C 1
ATOM 1524 O O . VAL A 1 186 ? -6.760 13.126 1.448 1.00 95.25 186 VAL A O 1
ATOM 1527 N N . SER A 1 187 ? -8.057 11.833 2.735 1.00 95.62 187 SER A N 1
ATOM 1528 C CA . SER A 1 187 ? -7.979 12.765 3.869 1.00 95.62 187 SER A CA 1
ATOM 1529 C C . SER A 1 187 ? -6.590 12.738 4.522 1.00 95.62 187 SER A C 1
ATOM 1531 O O . SER A 1 187 ? -5.854 11.757 4.409 1.00 95.62 187 SER A O 1
ATOM 1533 N N . ILE A 1 188 ? -6.233 13.807 5.241 1.00 94.00 188 ILE A N 1
ATOM 1534 C CA . ILE A 1 188 ? -4.950 13.884 5.960 1.00 94.00 188 ILE A CA 1
ATOM 1535 C C . ILE A 1 188 ? -4.858 12.766 7.004 1.00 94.00 188 ILE A C 1
ATOM 1537 O O . ILE A 1 188 ? -3.822 12.123 7.132 1.00 94.00 188 ILE A O 1
ATOM 1541 N N . GLU A 1 189 ? -5.956 12.489 7.705 1.00 95.31 189 GLU A N 1
ATOM 1542 C CA . GLU A 1 189 ? -6.035 11.437 8.719 1.00 95.31 189 GLU A CA 1
ATOM 1543 C C . GLU A 1 189 ? -5.828 10.044 8.108 1.00 95.31 189 GLU A C 1
ATOM 1545 O O . GLU A 1 189 ? -5.151 9.198 8.691 1.00 95.31 189 GLU A O 1
ATOM 1550 N N . GLU A 1 190 ? -6.380 9.807 6.917 1.00 97.38 190 GLU A N 1
ATOM 1551 C CA . GLU A 1 190 ? -6.210 8.553 6.180 1.00 97.38 190 GLU A CA 1
ATOM 1552 C C . GLU A 1 190 ? -4.796 8.394 5.631 1.00 97.38 190 GLU A C 1
ATOM 1554 O O . GLU A 1 190 ? -4.227 7.306 5.713 1.00 97.38 190 GLU A O 1
ATOM 1559 N N . TRP A 1 191 ? -4.215 9.475 5.109 1.00 97.19 191 TRP A N 1
ATOM 1560 C CA . TRP A 1 191 ? -2.827 9.504 4.662 1.00 97.19 191 TRP A CA 1
ATOM 1561 C C . TRP A 1 191 ? -1.863 9.209 5.816 1.00 97.19 191 TRP A C 1
ATOM 1563 O O . TRP A 1 191 ? -0.991 8.347 5.697 1.00 97.19 191 TRP A O 1
ATOM 1573 N N . ASP A 1 192 ? -2.051 9.866 6.960 1.00 95.88 192 ASP A N 1
ATOM 1574 C CA . ASP A 1 192 ? -1.217 9.643 8.138 1.00 95.88 192 ASP A CA 1
ATOM 1575 C C . ASP A 1 192 ? -1.387 8.229 8.698 1.00 95.88 192 ASP A C 1
ATOM 1577 O O . ASP A 1 192 ? -0.396 7.605 9.079 1.00 95.88 192 ASP A O 1
ATOM 1581 N N . LEU A 1 193 ? -2.606 7.678 8.709 1.00 96.62 193 LEU A N 1
ATOM 1582 C CA . LEU A 1 193 ? -2.834 6.297 9.133 1.00 96.62 193 LEU A CA 1
ATOM 1583 C C . LEU A 1 193 ? -2.226 5.279 8.154 1.00 96.62 193 LEU A C 1
ATOM 1585 O O . LEU A 1 193 ? -1.654 4.284 8.603 1.00 96.62 193 LEU A O 1
ATOM 1589 N N . LEU A 1 194 ? -2.292 5.526 6.842 1.00 97.81 194 LEU A N 1
ATOM 1590 C CA . LEU A 1 194 ? -1.630 4.709 5.820 1.00 97.81 194 LEU A CA 1
ATOM 1591 C C . LEU A 1 194 ? -0.116 4.670 6.051 1.00 97.81 194 LEU A C 1
ATOM 1593 O O . LEU A 1 194 ? 0.464 3.588 6.170 1.00 97.81 194 LEU A O 1
ATOM 1597 N N . LEU A 1 195 ? 0.515 5.841 6.175 1.00 95.12 195 LEU A N 1
ATOM 1598 C CA . LEU A 1 195 ? 1.950 5.933 6.437 1.00 95.12 195 LEU A CA 1
ATOM 1599 C C . LEU A 1 195 ? 2.320 5.302 7.775 1.00 95.12 195 LEU A C 1
ATOM 1601 O O . LEU A 1 195 ? 3.317 4.602 7.851 1.00 95.12 195 LEU A O 1
ATOM 1605 N N . LYS A 1 196 ? 1.492 5.453 8.810 1.00 94.12 196 LYS A N 1
ATOM 1606 C CA . LYS A 1 196 ? 1.700 4.802 10.109 1.00 94.12 196 LYS A CA 1
ATOM 1607 C C . LYS A 1 196 ? 1.654 3.276 10.014 1.00 94.12 196 LYS A C 1
ATOM 1609 O O . LYS A 1 196 ? 2.431 2.611 10.696 1.00 94.12 196 LYS A O 1
ATOM 1614 N N . CYS A 1 197 ? 0.779 2.707 9.181 1.00 95.25 197 CYS A N 1
ATOM 1615 C CA . CYS A 1 197 ? 0.773 1.263 8.921 1.00 95.25 197 CYS A CA 1
ATOM 1616 C C . CYS A 1 197 ? 2.089 0.815 8.269 1.00 95.25 197 CYS A C 1
ATOM 1618 O O . CYS A 1 197 ? 2.673 -0.184 8.686 1.00 95.25 197 CYS A O 1
ATOM 1620 N N . ILE A 1 198 ? 2.575 1.585 7.291 1.00 94.25 198 ILE A N 1
ATOM 1621 C CA . ILE A 1 198 ? 3.847 1.326 6.609 1.00 94.25 198 ILE A CA 1
ATOM 1622 C C . ILE A 1 198 ? 5.039 1.561 7.542 1.00 94.25 198 ILE A C 1
ATOM 1624 O O . ILE A 1 198 ? 5.969 0.783 7.540 1.00 94.25 198 ILE A O 1
ATOM 1628 N N . GLU A 1 199 ? 5.055 2.563 8.404 1.00 90.88 199 GLU A N 1
ATOM 1629 C CA . GLU A 1 199 ? 6.192 2.785 9.302 1.00 90.88 199 GLU A CA 1
ATOM 1630 C C . GLU A 1 199 ? 6.271 1.668 10.364 1.00 90.88 199 GLU A C 1
ATOM 1632 O O . GLU A 1 199 ? 7.353 1.185 10.689 1.00 90.88 199 GLU A O 1
ATOM 1637 N N . GLN A 1 200 ? 5.128 1.177 10.862 1.00 89.81 200 GLN A N 1
ATOM 1638 C CA . GLN A 1 200 ? 5.103 0.210 11.967 1.00 89.81 200 GLN A CA 1
ATOM 1639 C C . GLN A 1 200 ? 5.260 -1.268 11.581 1.00 89.81 200 GLN A C 1
ATOM 1641 O O . GLN A 1 200 ? 5.514 -2.075 12.480 1.00 89.81 200 GLN A O 1
ATOM 1646 N N . HIS A 1 201 ? 5.175 -1.656 10.299 1.00 85.94 201 HIS A N 1
ATOM 1647 C CA . HIS A 1 201 ? 5.340 -3.076 9.926 1.00 85.94 201 HIS A CA 1
ATOM 1648 C C . HIS A 1 201 ? 6.731 -3.630 10.305 1.00 85.94 201 HIS A C 1
ATOM 1650 O O . HIS A 1 201 ? 6.849 -4.789 10.700 1.00 85.94 201 HIS A O 1
ATOM 1656 N N . MET A 1 202 ? 7.762 -2.773 10.357 1.00 73.81 202 MET A N 1
ATOM 1657 C CA . MET A 1 202 ? 9.145 -3.129 10.717 1.00 73.81 202 MET A CA 1
ATOM 1658 C C . MET A 1 202 ? 9.505 -2.901 12.196 1.00 73.81 202 MET A C 1
ATOM 1660 O O . MET A 1 202 ? 10.666 -2.658 12.526 1.00 73.81 202 MET A O 1
ATOM 1664 N N . TRP A 1 203 ? 8.545 -3.031 13.118 1.00 64.50 203 TRP A N 1
ATOM 1665 C CA . TRP A 1 203 ? 8.653 -2.728 14.563 1.00 64.50 203 TRP A CA 1
ATOM 1666 C C . TRP A 1 203 ? 9.883 -3.260 15.324 1.00 64.50 203 TRP A C 1
ATOM 1668 O O . TRP A 1 203 ? 10.162 -2.818 16.436 1.00 64.50 203 TRP A O 1
ATOM 1678 N N . LYS A 1 204 ? 10.613 -4.245 14.796 1.00 61.34 204 LYS A N 1
ATOM 1679 C CA . LYS A 1 204 ? 11.841 -4.746 15.431 1.00 61.34 204 LYS A CA 1
ATOM 1680 C C . LYS A 1 204 ? 13.088 -3.947 15.050 1.00 61.34 204 LYS A C 1
ATOM 1682 O O . LYS A 1 204 ? 14.122 -4.141 15.687 1.00 61.34 204 LYS A O 1
ATOM 1687 N N . TRP A 1 205 ? 13.056 -3.231 13.928 1.00 61.78 205 TRP A N 1
ATOM 1688 C CA . TRP A 1 205 ? 14.257 -2.787 13.206 1.00 61.78 205 TRP A CA 1
ATOM 1689 C C . TRP A 1 205 ? 14.383 -1.263 13.149 1.00 61.78 205 TRP A C 1
ATOM 1691 O O . TRP A 1 205 ? 15.407 -0.772 12.675 1.00 61.78 205 TRP A O 1
ATOM 1701 N N . ASP A 1 206 ? 13.390 -0.547 13.672 1.00 70.25 206 ASP A N 1
ATOM 1702 C CA . ASP A 1 206 ? 13.358 0.907 13.720 1.00 70.25 206 ASP A CA 1
ATOM 1703 C C . ASP A 1 206 ? 13.190 1.404 15.163 1.00 70.25 206 ASP A C 1
ATOM 1705 O O . ASP A 1 206 ? 12.161 1.200 15.807 1.00 70.25 206 ASP A O 1
ATOM 1709 N N . ASP A 1 207 ? 14.245 2.027 15.686 1.00 71.81 207 ASP A N 1
ATOM 1710 C CA . ASP A 1 207 ? 14.290 2.650 17.008 1.00 71.81 207 ASP A CA 1
ATOM 1711 C C . ASP A 1 207 ? 13.835 4.119 16.997 1.00 71.81 207 ASP A C 1
ATOM 1713 O O . ASP A 1 207 ? 13.791 4.757 18.052 1.00 71.81 207 ASP A O 1
ATOM 1717 N N . LYS A 1 208 ? 13.481 4.658 15.824 1.00 73.19 208 LYS A N 1
ATOM 1718 C CA . LYS A 1 208 ? 13.106 6.064 15.629 1.00 73.19 208 LYS A CA 1
ATOM 1719 C C . LYS A 1 208 ? 11.602 6.303 15.706 1.00 73.19 208 LYS A C 1
ATOM 1721 O O . LYS A 1 208 ? 11.193 7.460 15.809 1.00 73.19 208 LYS A O 1
ATOM 1726 N N . ILE A 1 209 ? 10.787 5.249 15.672 1.00 76.25 209 ILE A N 1
ATOM 1727 C CA . ILE A 1 209 ? 9.325 5.355 15.737 1.00 76.25 209 ILE A CA 1
ATOM 1728 C C . ILE A 1 209 ? 8.776 4.913 17.090 1.00 76.25 209 ILE A C 1
ATOM 1730 O O . ILE A 1 209 ? 9.198 3.921 17.689 1.00 76.25 209 ILE A O 1
ATOM 1734 N N . GLU A 1 210 ? 7.771 5.642 17.572 1.00 81.31 210 GLU A N 1
ATOM 1735 C CA . GLU A 1 210 ? 6.993 5.206 18.725 1.00 81.31 210 GLU A CA 1
ATOM 1736 C C . GLU A 1 210 ? 6.030 4.092 18.298 1.00 81.31 210 GLU A C 1
ATOM 1738 O O . GLU A 1 210 ? 5.007 4.322 17.649 1.00 81.31 210 GLU A O 1
ATOM 1743 N N . ILE A 1 211 ? 6.369 2.857 18.670 1.00 85.75 211 ILE A N 1
ATOM 1744 C CA . ILE A 1 211 ? 5.545 1.684 18.375 1.00 85.75 211 ILE A CA 1
ATOM 1745 C C . ILE A 1 211 ? 4.258 1.749 19.193 1.00 85.75 211 ILE A C 1
ATOM 1747 O O . ILE A 1 211 ? 4.292 1.773 20.426 1.00 85.75 211 ILE A O 1
ATOM 1751 N N . MET A 1 212 ? 3.124 1.667 18.503 1.00 89.25 212 MET A N 1
ATOM 1752 C CA . MET A 1 212 ? 1.804 1.624 19.115 1.00 89.25 212 MET A CA 1
ATOM 1753 C C . MET A 1 212 ? 1.594 0.287 19.831 1.00 89.25 212 MET A C 1
ATOM 1755 O O . MET A 1 212 ? 1.636 -0.779 19.211 1.00 89.25 212 MET A O 1
ATOM 1759 N N . ARG A 1 213 ? 1.315 0.311 21.136 1.00 89.94 213 ARG A N 1
ATOM 1760 C CA . ARG A 1 213 ? 1.091 -0.893 21.952 1.00 89.94 213 ARG A CA 1
ATOM 1761 C C . ARG A 1 213 ? -0.371 -0.998 22.350 1.00 89.94 213 ARG A C 1
ATOM 1763 O O . ARG A 1 213 ? -1.005 -0.003 22.673 1.00 89.94 213 ARG A O 1
ATOM 1770 N N . PHE A 1 214 ? -0.882 -2.225 22.450 1.00 87.75 214 PHE A N 1
ATOM 1771 C CA . PHE A 1 214 ? -2.260 -2.474 22.895 1.00 87.75 214 PHE A CA 1
ATOM 1772 C C . PHE A 1 214 ? -2.590 -1.766 24.223 1.00 87.75 214 PHE A C 1
ATOM 1774 O O . PHE A 1 214 ? -3.639 -1.147 24.376 1.00 87.75 214 PHE A O 1
ATOM 1781 N N . HIS A 1 215 ? -1.647 -1.795 25.169 1.00 89.88 215 HIS A N 1
ATOM 1782 C CA . HIS A 1 215 ? -1.803 -1.183 26.488 1.00 89.88 215 HIS A CA 1
ATOM 1783 C C . HIS A 1 215 ? -1.834 0.355 26.463 1.00 89.88 215 HIS A C 1
ATOM 1785 O O . HIS A 1 215 ? -2.250 0.951 27.450 1.00 89.88 215 HIS A O 1
ATOM 1791 N N . ASP A 1 216 ? -1.468 1.020 25.360 1.00 90.62 216 ASP A N 1
ATOM 1792 C CA . ASP A 1 216 ? -1.578 2.483 25.257 1.00 90.62 216 ASP A CA 1
ATOM 1793 C C . ASP A 1 216 ? -3.039 2.957 25.237 1.00 90.62 216 ASP A C 1
ATOM 1795 O O . ASP A 1 216 ? -3.317 4.124 25.518 1.00 90.62 216 ASP A O 1
ATOM 1799 N N . MET A 1 217 ? -3.987 2.044 25.008 1.00 90.56 217 MET A N 1
ATOM 1800 C CA . MET A 1 217 ? -5.416 2.294 25.177 1.00 90.56 217 MET A CA 1
ATOM 1801 C C . MET A 1 217 ? -5.760 2.756 26.603 1.00 90.56 217 MET A C 1
ATOM 1803 O O . MET A 1 217 ? -6.635 3.600 26.774 1.00 90.56 217 MET A O 1
ATOM 1807 N N . SER A 1 218 ? -5.046 2.277 27.634 1.00 89.38 218 SER A N 1
ATOM 1808 C CA . SER A 1 218 ? -5.297 2.688 29.025 1.00 89.38 218 SER A CA 1
ATOM 1809 C C . SER A 1 218 ? -4.848 4.121 29.327 1.00 89.38 218 SER A C 1
ATOM 1811 O O . SER A 1 218 ? -5.126 4.628 30.409 1.00 89.38 218 SER A O 1
ATOM 1813 N N . LYS A 1 219 ? -4.111 4.758 28.407 1.00 92.25 219 LYS A N 1
ATOM 1814 C CA . LYS A 1 219 ? -3.639 6.144 28.533 1.00 92.25 219 LYS A CA 1
ATOM 1815 C C . LYS A 1 219 ? -4.655 7.162 28.001 1.00 92.25 219 LYS A C 1
ATOM 1817 O O . LYS A 1 219 ? -4.405 8.359 28.090 1.00 92.25 219 LYS A O 1
ATOM 1822 N N . LYS A 1 220 ? -5.761 6.705 27.404 1.00 94.56 220 LYS A N 1
ATOM 1823 C CA . LYS A 1 220 ? -6.800 7.566 26.826 1.00 94.56 220 LYS A CA 1
ATOM 1824 C C . LYS A 1 220 ? -7.708 8.120 27.924 1.00 94.56 220 LYS A C 1
ATOM 1826 O O . LYS A 1 220 ? -8.028 7.416 28.880 1.00 94.56 220 LYS A O 1
ATOM 1831 N N . GLY A 1 221 ? -8.085 9.391 27.804 1.00 90.69 221 GLY A N 1
ATOM 1832 C CA . GLY A 1 221 ? -8.854 10.110 28.819 1.00 90.69 221 GLY A CA 1
ATOM 1833 C C . GLY A 1 221 ? -10.340 9.760 28.802 1.00 90.69 221 GLY A C 1
ATOM 1834 O O . GLY A 1 221 ? -11.019 9.920 29.815 1.00 90.69 221 GLY A O 1
ATOM 1835 N N . THR A 1 222 ? -10.850 9.253 27.674 1.00 94.50 222 THR A N 1
ATOM 1836 C CA . THR A 1 222 ? -12.258 8.863 27.519 1.00 94.50 222 THR A CA 1
ATOM 1837 C C . THR A 1 222 ? -12.428 7.503 26.837 1.00 94.50 222 THR A C 1
ATOM 1839 O O . THR A 1 222 ? -11.544 7.013 26.135 1.00 94.50 222 THR A O 1
ATOM 1842 N N . VAL A 1 223 ? -13.611 6.898 27.004 1.00 89.62 223 VAL A N 1
ATOM 1843 C CA . VAL A 1 223 ? -13.992 5.656 26.305 1.00 89.62 223 VAL A CA 1
ATOM 1844 C C . VAL A 1 223 ? -14.008 5.851 24.787 1.00 89.62 223 VAL A C 1
ATOM 1846 O O . VAL A 1 223 ? -13.606 4.947 24.063 1.00 89.62 223 VAL A O 1
ATOM 1849 N N . GLN A 1 224 ? -14.421 7.028 24.304 1.00 88.56 224 GLN A N 1
ATOM 1850 C CA . GLN A 1 224 ? -14.425 7.327 22.871 1.00 88.56 224 GLN A CA 1
ATOM 1851 C C . GLN A 1 224 ? -13.001 7.356 22.306 1.00 88.56 224 GLN A C 1
ATOM 1853 O O . GLN A 1 224 ? -12.732 6.730 21.289 1.00 88.56 224 GLN A O 1
ATOM 1858 N N . GLU A 1 225 ? -12.068 8.018 22.992 1.00 89.19 225 GLU A N 1
ATOM 1859 C CA . GLU A 1 225 ? -10.656 8.037 22.589 1.00 89.19 225 GLU A CA 1
ATOM 1860 C C . GLU A 1 225 ? -10.023 6.638 22.628 1.00 89.19 225 GLU A C 1
ATOM 1862 O O . GLU A 1 225 ? -9.209 6.300 21.770 1.00 89.19 225 GLU A O 1
ATOM 1867 N N . ALA A 1 226 ? -10.395 5.813 23.613 1.00 88.88 226 ALA A N 1
ATOM 1868 C CA . ALA A 1 226 ? -9.968 4.418 23.685 1.00 88.88 226 ALA A CA 1
ATOM 1869 C C . ALA A 1 226 ? -10.519 3.587 22.516 1.00 88.88 226 ALA A C 1
ATOM 1871 O O . ALA A 1 226 ? -9.796 2.762 21.960 1.00 88.88 226 ALA A O 1
ATOM 1872 N N . TYR A 1 227 ? -11.772 3.825 22.124 1.00 87.56 227 TYR A N 1
ATOM 1873 C CA . TYR A 1 227 ? -12.407 3.168 20.987 1.00 87.56 227 TYR A CA 1
ATOM 1874 C C . TYR A 1 227 ? -11.739 3.541 19.656 1.00 87.56 227 TYR A C 1
ATOM 1876 O O . TYR A 1 227 ? -11.357 2.643 18.907 1.00 87.56 227 TYR A O 1
ATOM 1884 N N . GLU A 1 228 ? -11.512 4.832 19.390 1.00 90.50 228 GLU A N 1
ATOM 1885 C CA . GLU A 1 228 ? -10.805 5.264 18.172 1.00 90.50 228 GLU A CA 1
ATOM 1886 C C . GLU A 1 228 ? -9.373 4.716 18.127 1.00 90.50 228 GLU A C 1
ATOM 1888 O O . GLU A 1 228 ? -8.934 4.184 17.107 1.00 90.50 228 GLU A O 1
ATOM 1893 N N . PHE A 1 229 ? -8.669 4.726 19.264 1.00 92.81 229 PHE A N 1
ATOM 1894 C CA . PHE A 1 229 ? -7.353 4.099 19.362 1.00 92.81 229 PHE A CA 1
ATOM 1895 C C . PHE A 1 229 ? -7.397 2.601 19.038 1.00 92.81 229 PHE A C 1
ATOM 1897 O O . PHE A 1 229 ? -6.526 2.101 18.331 1.00 92.81 229 PHE A O 1
ATOM 1904 N N . ALA A 1 230 ? -8.396 1.870 19.539 1.00 90.00 230 ALA A N 1
ATOM 1905 C CA . ALA A 1 230 ? -8.536 0.443 19.268 1.00 90.00 230 ALA A CA 1
ATOM 1906 C C . ALA A 1 230 ? -8.779 0.160 17.776 1.00 90.00 230 ALA A C 1
ATOM 1908 O O . ALA A 1 230 ? -8.247 -0.820 17.247 1.00 90.00 230 ALA A O 1
ATOM 1909 N N . LYS A 1 231 ? -9.532 1.027 17.085 1.00 90.38 231 LYS A N 1
ATOM 1910 C CA . LYS A 1 231 ? -9.739 0.939 15.634 1.00 90.38 231 LYS A CA 1
ATOM 1911 C C . LYS A 1 231 ? -8.434 1.131 14.863 1.00 90.38 231 LYS A C 1
ATOM 1913 O O . LYS A 1 231 ? -8.104 0.278 14.040 1.00 90.38 231 LYS A O 1
ATOM 1918 N N . GLU A 1 232 ? -7.676 2.187 15.165 1.00 94.00 232 GLU A N 1
ATOM 1919 C CA . GLU A 1 232 ? -6.357 2.419 14.556 1.00 94.00 232 GLU A CA 1
ATOM 1920 C C . GLU A 1 232 ? -5.396 1.259 14.834 1.00 94.00 232 GLU A C 1
ATOM 1922 O O . GLU A 1 232 ? -4.760 0.740 13.917 1.00 94.00 232 GLU A O 1
ATOM 1927 N N . TYR A 1 233 ? -5.319 0.818 16.094 1.00 93.69 233 TYR A N 1
ATOM 1928 C CA . TYR A 1 233 ? -4.457 -0.283 16.514 1.00 93.69 233 TYR A CA 1
ATOM 1929 C C . TYR A 1 233 ? -4.746 -1.553 15.723 1.00 93.69 233 TYR A C 1
ATOM 1931 O O . TYR A 1 233 ? -3.819 -2.212 15.257 1.00 93.69 233 TYR A O 1
ATOM 1939 N N . ARG A 1 234 ? -6.027 -1.882 15.527 1.00 92.19 234 ARG A N 1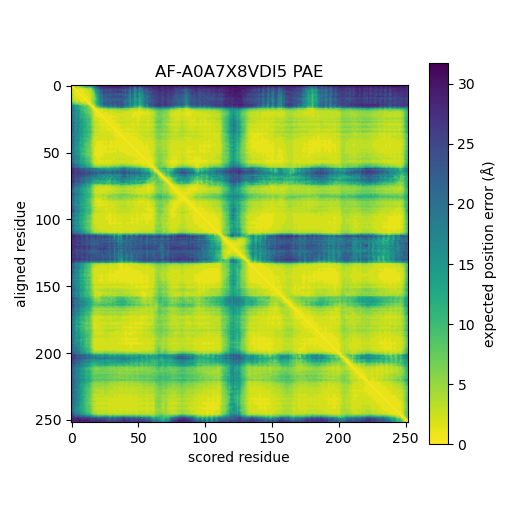
ATOM 1940 C CA . ARG A 1 234 ? -6.434 -3.037 14.724 1.00 92.19 234 ARG A CA 1
ATOM 1941 C C . ARG A 1 234 ? -5.913 -2.936 13.289 1.00 92.19 234 ARG A C 1
ATOM 1943 O O . ARG A 1 234 ? -5.341 -3.907 12.810 1.00 92.19 234 ARG A O 1
ATOM 1950 N N . ILE A 1 235 ? -6.077 -1.791 12.625 1.00 94.81 235 ILE A N 1
ATOM 1951 C CA . ILE A 1 235 ? -5.634 -1.582 11.233 1.00 94.81 235 ILE A CA 1
ATOM 1952 C C . ILE A 1 235 ? -4.116 -1.775 11.120 1.00 94.81 235 ILE A C 1
ATOM 1954 O O . ILE A 1 235 ? -3.665 -2.587 10.313 1.00 94.81 235 ILE A O 1
ATOM 1958 N N . VAL A 1 236 ? -3.339 -1.111 11.983 1.00 94.69 236 VAL A N 1
ATOM 1959 C CA . VAL A 1 236 ? -1.870 -1.236 12.000 1.00 94.69 236 VAL A CA 1
ATOM 1960 C C . VAL A 1 236 ? -1.448 -2.693 12.207 1.00 94.69 236 VAL A C 1
ATOM 1962 O O . VAL A 1 236 ? -0.578 -3.205 11.502 1.00 94.69 236 VAL A O 1
ATOM 1965 N N . ARG A 1 237 ? -2.096 -3.396 13.144 1.00 92.75 237 ARG A N 1
ATOM 1966 C CA . ARG A 1 237 ? -1.757 -4.787 13.465 1.00 92.75 237 ARG A CA 1
ATOM 1967 C C . ARG A 1 237 ? -2.140 -5.773 12.375 1.00 92.75 237 ARG A C 1
ATOM 1969 O O . ARG A 1 237 ? -1.443 -6.773 12.240 1.00 92.75 237 ARG A O 1
ATOM 1976 N N . ILE A 1 238 ? -3.196 -5.517 11.604 1.00 93.62 238 ILE A N 1
ATOM 1977 C CA . ILE A 1 238 ? -3.538 -6.363 10.455 1.00 93.62 238 ILE A CA 1
ATOM 1978 C C . ILE A 1 238 ? -2.386 -6.359 9.452 1.00 93.62 238 ILE A C 1
ATOM 1980 O O . ILE A 1 238 ? -1.930 -7.435 9.075 1.00 93.62 238 ILE A O 1
ATOM 1984 N N . VAL A 1 239 ? -1.866 -5.189 9.075 1.00 95.25 239 VAL A N 1
ATOM 1985 C CA . VAL A 1 239 ? -0.754 -5.087 8.112 1.00 95.25 239 VAL A CA 1
ATOM 1986 C C . VAL A 1 239 ? 0.503 -5.764 8.664 1.00 95.25 239 VAL A C 1
ATOM 1988 O O . VAL A 1 239 ? 1.079 -6.626 8.005 1.00 95.25 239 VAL A O 1
ATOM 1991 N N . GLU A 1 240 ? 0.874 -5.453 9.908 1.00 91.94 240 GLU A N 1
ATOM 1992 C CA . GLU A 1 240 ? 2.060 -6.016 10.566 1.00 91.94 240 GLU A CA 1
ATOM 1993 C C . GLU A 1 240 ? 2.009 -7.549 10.690 1.00 91.94 240 GLU A C 1
ATOM 1995 O O . GLU A 1 240 ? 2.983 -8.245 10.399 1.00 91.94 240 GLU A O 1
ATOM 2000 N N . LEU A 1 241 ? 0.876 -8.104 11.132 1.00 89.81 241 LEU A N 1
ATOM 2001 C CA . LEU A 1 241 ? 0.718 -9.553 11.258 1.00 89.81 241 LEU A CA 1
ATOM 2002 C C . LEU A 1 241 ? 0.668 -10.228 9.889 1.00 89.81 241 LEU A C 1
ATOM 2004 O O . LEU A 1 241 ? 1.171 -11.344 9.753 1.00 89.81 241 LEU A O 1
ATOM 2008 N N . SER A 1 242 ? 0.087 -9.566 8.890 1.00 91.88 242 SER A N 1
ATOM 2009 C CA . SER A 1 242 ? 0.028 -10.090 7.526 1.00 91.88 242 SER A CA 1
ATOM 2010 C C . SER A 1 242 ? 1.414 -10.224 6.923 1.00 91.88 242 SER A C 1
ATOM 2012 O O . SER A 1 242 ? 1.732 -11.292 6.407 1.00 91.88 242 SER A O 1
ATOM 2014 N N . ASP A 1 243 ? 2.259 -9.201 7.066 1.00 90.31 243 ASP A N 1
ATOM 2015 C CA . ASP A 1 243 ? 3.659 -9.261 6.644 1.00 90.31 243 ASP A CA 1
ATOM 2016 C C . ASP A 1 243 ? 4.408 -10.373 7.392 1.00 90.31 243 ASP A C 1
ATOM 2018 O O . ASP A 1 243 ? 4.977 -11.282 6.784 1.00 90.31 243 ASP A O 1
ATOM 2022 N N . LEU A 1 244 ? 4.300 -10.409 8.724 1.00 86.31 244 LEU A N 1
ATOM 2023 C CA . LEU A 1 244 ? 4.966 -11.431 9.530 1.00 86.31 244 LEU A CA 1
ATOM 2024 C C . LEU A 1 244 ? 4.599 -12.864 9.109 1.00 86.31 244 LEU A C 1
ATOM 2026 O O . LEU A 1 244 ? 5.459 -13.753 9.118 1.00 86.31 244 LEU A O 1
ATOM 2030 N N . ILE A 1 245 ? 3.324 -13.114 8.800 1.00 84.94 245 ILE A N 1
ATOM 2031 C CA . ILE A 1 245 ? 2.844 -14.432 8.378 1.00 84.94 245 ILE A CA 1
ATOM 2032 C C . ILE A 1 245 ? 3.225 -14.700 6.919 1.00 84.94 245 ILE A C 1
ATOM 2034 O O . ILE A 1 245 ? 3.661 -15.814 6.634 1.00 84.94 245 ILE A O 1
ATOM 2038 N N . ALA A 1 246 ? 3.123 -13.718 6.017 1.00 85.62 246 ALA A N 1
ATOM 2039 C CA . ALA A 1 246 ? 3.533 -13.848 4.614 1.00 85.62 246 ALA A CA 1
ATOM 2040 C C . ALA A 1 246 ? 5.014 -14.207 4.515 1.00 85.62 246 ALA A C 1
ATOM 2042 O O . ALA A 1 246 ? 5.393 -15.148 3.815 1.00 85.62 246 ALA A O 1
ATOM 2043 N N . SER A 1 247 ? 5.837 -13.507 5.289 1.00 78.62 247 SER A N 1
ATOM 2044 C CA . SER A 1 247 ? 7.274 -13.715 5.368 1.00 78.62 247 SER A CA 1
ATOM 2045 C C . SER A 1 247 ? 7.631 -15.133 5.826 1.00 78.62 247 SER A C 1
ATOM 2047 O O . SER A 1 247 ? 8.683 -15.638 5.469 1.00 78.62 247 SER A O 1
ATOM 2049 N N . ARG A 1 248 ? 6.766 -15.837 6.570 1.00 73.44 248 ARG A N 1
ATOM 2050 C CA . ARG A 1 248 ? 7.080 -17.149 7.162 1.00 73.44 248 ARG A CA 1
ATOM 2051 C C . ARG A 1 248 ? 6.386 -18.322 6.455 1.00 73.44 248 ARG A C 1
ATOM 2053 O O . ARG A 1 248 ? 5.262 -18.224 5.973 1.00 73.44 248 ARG A O 1
ATOM 2060 N N . ASN A 1 249 ? 7.007 -19.503 6.516 1.00 56.94 249 ASN A N 1
ATOM 2061 C CA . ASN A 1 249 ? 6.360 -20.782 6.179 1.00 56.94 249 ASN A CA 1
ATOM 2062 C C . ASN A 1 249 ? 5.371 -21.205 7.279 1.00 56.94 249 ASN A C 1
ATOM 2064 O O . ASN A 1 249 ? 5.627 -22.156 8.012 1.00 56.94 249 ASN A O 1
ATOM 2068 N N . ILE A 1 250 ? 4.260 -20.482 7.443 1.00 51.22 250 ILE A N 1
ATOM 2069 C CA . ILE A 1 250 ? 3.212 -20.851 8.416 1.00 51.22 250 ILE A CA 1
ATOM 2070 C C . ILE A 1 250 ? 2.123 -21.723 7.767 1.00 51.22 250 ILE A C 1
ATOM 2072 O O . ILE A 1 250 ? 1.374 -22.394 8.469 1.00 51.22 250 ILE A O 1
ATOM 2076 N N . ARG A 1 251 ? 2.076 -21.802 6.431 1.00 41.62 251 ARG A N 1
ATOM 2077 C CA . ARG A 1 251 ? 1.215 -22.746 5.706 1.00 41.62 251 ARG A CA 1
ATOM 2078 C C . ARG A 1 251 ? 2.041 -23.917 5.176 1.00 41.62 251 ARG A C 1
ATOM 2080 O O . ARG A 1 251 ? 2.707 -23.791 4.153 1.00 41.62 251 ARG A O 1
ATOM 2087 N N . SER A 1 252 ? 2.015 -25.015 5.929 1.00 34.06 252 SER A N 1
ATOM 2088 C CA . SER A 1 252 ? 2.347 -26.372 5.479 1.00 34.06 252 SER A CA 1
ATOM 2089 C C . SER A 1 252 ? 1.096 -27.077 4.985 1.00 34.06 252 SER A C 1
ATOM 2091 O O . SER A 1 252 ? 0.105 -27.022 5.750 1.00 34.06 252 SER A O 1
#

Radius of gyration: 19.51 Å; Cα contacts (8 Å, |Δi|>4): 375; chains: 1; bounding box: 49×63×57 Å

Mean predicted aligned error: 8.13 Å

Secondary structure (DSSP, 8-state):
--HHHHHHHHHHHHH------B-GGGSHHHHHHHTT-SSHHHHHHHHHHHHTS-HHHHH--S-SSTTTS-GGGGPPPEEEEETTTTEEEEEE--HHHHHHHHHHHHHHHHHS---SEEEPTTS-EEEE-------HHHHHHHHHHHHHTTTTTT-SSS---TT--S--TTHHHHHHHHTGGGGGGS-HHHHHHHHHHHHHTTTTT-SSS----GGGGGG-SSHHHHHHHHHHHHHHHHHHHHHHHHHTT---

pLDDT: mean 84.6, std 14.27, range [34.06, 98.62]